Protein AF-A0A9E4WQG3-F1 (afdb_monomer)

Solvent-accessible surface area (backbone atoms only — not comparable to full-atom values): 10384 Å² total; per-residue (Å²): 86,41,36,39,39,38,36,44,31,36,40,29,23,55,53,99,87,54,81,68,50,11,64,70,53,77,74,45,45,27,41,18,86,28,73,44,46,80,76,50,72,42,68,32,49,69,86,41,72,48,24,46,20,23,32,41,36,35,31,34,31,49,46,69,45,60,70,68,26,83,51,89,51,76,48,79,42,62,47,82,74,86,52,79,48,75,51,77,43,79,51,74,49,78,46,67,63,35,23,84,90,54,39,68,65,31,67,31,45,32,66,42,62,73,63,78,57,42,50,33,73,47,66,30,59,43,50,56,61,13,36,38,43,34,41,37,33,28,50,35,52,60,53,71,43,57,37,92,84,44,45,75,72,48,77,48,58,58,88,55,25,22,37,32,31,31,34,34,79,30,85,61,56,51,72,48,64,63,35,41,32,59,80,60,93,64,36,30,33,27,33,40,36,37,27,32,26,34,111

Mean predicted aligned error: 4.16 Å

Radius of gyration: 16.45 Å; Cα contacts (8 Å, |Δi|>4): 606; chains: 1; bounding box: 39×38×41 Å

pLDDT: mean 92.6, std 10.88, range [52.12, 98.88]

Secondary structure (DSSP, 8-state):
-EEEEEEEEEEEE--TTS-------EEEEEETTEEPEEEEEEEEESSSTTS-EEEEEEEEE-HHHHHH-SSS-EEEEESSSPPSEEEEEEEEEEEES--SSS-EEEEEEEEESS-SSEE-SSPEEE-TT-EEEEEEEESSSS-EEEPTTPEEEEEEE-SS-EEEEEEEE-SS-EEE--EEEESS--SSEEEEEEEE---

Structure (mmCIF, N/CA/C/O backbone):
data_AF-A0A9E4WQG3-F1
#
_entry.id   AF-A0A9E4WQG3-F1
#
loop_
_atom_site.group_PDB
_atom_site.id
_atom_site.type_symbol
_atom_site.label_atom_id
_atom_site.label_alt_id
_atom_site.label_comp_id
_atom_site.label_asym_id
_atom_site.label_entity_id
_atom_site.label_seq_id
_atom_site.pdbx_PDB_ins_code
_atom_site.Cartn_x
_atom_site.Cartn_y
_atom_site.Cartn_z
_atom_site.occupancy
_atom_site.B_iso_or_equiv
_atom_site.auth_seq_id
_atom_site.auth_comp_id
_atom_site.auth_asym_id
_atom_site.auth_atom_id
_atom_site.pdbx_PDB_model_num
ATOM 1 N N . ASN A 1 1 ? -11.357 -0.466 18.641 1.00 92.50 1 ASN A N 1
ATOM 2 C CA . ASN A 1 1 ? -11.324 -1.268 17.403 1.00 92.50 1 ASN A CA 1
ATOM 3 C C . ASN A 1 1 ? -10.080 -0.913 16.624 1.00 92.50 1 ASN A C 1
ATOM 5 O O . ASN A 1 1 ? -9.977 0.226 16.183 1.00 92.50 1 ASN A O 1
ATOM 9 N N . ARG A 1 2 ? -9.101 -1.813 16.565 1.00 98.19 2 ARG A N 1
ATOM 10 C CA . ARG A 1 2 ? -7.835 -1.614 15.861 1.00 98.19 2 ARG A CA 1
ATOM 11 C C . ARG A 1 2 ? -7.853 -2.320 14.512 1.00 98.19 2 ARG A C 1
ATOM 13 O O . ARG A 1 2 ? -8.543 -3.318 14.347 1.00 98.19 2 ARG A O 1
ATOM 20 N N . LEU A 1 3 ? -7.044 -1.817 13.591 1.00 98.75 3 LEU A N 1
ATOM 21 C CA . LEU A 1 3 ? -6.705 -2.496 12.347 1.00 98.75 3 LEU A CA 1
ATOM 22 C C . LEU A 1 3 ? -5.187 -2.456 12.192 1.00 98.75 3 LEU A C 1
ATOM 24 O O . LEU A 1 3 ? -4.589 -1.380 12.242 1.00 98.75 3 LEU A O 1
ATOM 28 N N . LEU A 1 4 ? -4.559 -3.613 12.037 1.00 98.75 4 LEU A N 1
ATOM 29 C CA . LEU A 1 4 ? -3.146 -3.706 11.699 1.00 98.75 4 LEU A CA 1
ATOM 30 C C . LEU A 1 4 ? -3.059 -3.737 10.184 1.00 98.75 4 LEU A C 1
ATOM 32 O O . LEU A 1 4 ? -3.633 -4.626 9.571 1.00 98.75 4 LEU A O 1
ATOM 36 N N . VAL A 1 5 ? -2.350 -2.784 9.602 1.00 98.62 5 VAL A N 1
ATOM 37 C CA . VAL A 1 5 ? -2.085 -2.705 8.169 1.00 98.62 5 VAL A CA 1
ATOM 38 C C . VAL A 1 5 ? -0.617 -3.020 7.942 1.00 98.62 5 VAL A C 1
ATOM 40 O O . VAL A 1 5 ? 0.243 -2.550 8.689 1.00 98.62 5 VAL A O 1
ATOM 43 N N . PHE A 1 6 ? -0.339 -3.812 6.918 1.00 98.69 6 PHE A N 1
ATOM 44 C CA . PHE A 1 6 ? 0.994 -4.226 6.516 1.00 98.69 6 PHE A CA 1
ATOM 45 C C . PHE A 1 6 ? 1.134 -4.045 5.011 1.00 98.69 6 PHE A C 1
ATOM 47 O O . PHE A 1 6 ? 0.270 -4.486 4.259 1.00 98.69 6 PHE A O 1
ATOM 54 N N . THR A 1 7 ? 2.211 -3.413 4.571 1.00 98.19 7 THR A N 1
ATOM 55 C CA . THR A 1 7 ? 2.551 -3.317 3.154 1.00 98.19 7 THR A CA 1
ATOM 56 C C . THR A 1 7 ? 3.825 -4.088 2.888 1.00 98.19 7 THR A C 1
ATOM 58 O O . THR A 1 7 ? 4.792 -3.957 3.645 1.00 98.19 7 THR A O 1
ATOM 61 N N . VAL A 1 8 ? 3.836 -4.830 1.791 1.00 97.19 8 VAL A N 1
ATOM 62 C CA . VAL A 1 8 ? 5.011 -5.525 1.276 1.00 97.19 8 VAL A CA 1
ATOM 63 C C . VAL A 1 8 ? 5.313 -5.002 -0.116 1.00 97.19 8 VAL A C 1
ATOM 65 O O . VAL A 1 8 ? 4.414 -4.912 -0.944 1.00 97.19 8 VAL A O 1
ATOM 68 N N . GLY A 1 9 ? 6.563 -4.626 -0.348 1.00 95.19 9 GLY A N 1
ATOM 69 C CA . GLY A 1 9 ? 7.091 -4.262 -1.653 1.00 95.19 9 GLY A CA 1
ATOM 70 C C . GLY A 1 9 ? 8.198 -5.227 -2.047 1.00 95.19 9 GLY A C 1
ATOM 71 O O . GLY A 1 9 ? 8.923 -5.719 -1.181 1.00 95.19 9 GLY A O 1
ATOM 72 N N . MET A 1 10 ? 8.327 -5.499 -3.338 1.00 92.12 10 MET A N 1
ATOM 73 C CA . MET A 1 10 ? 9.401 -6.332 -3.859 1.00 92.12 10 MET A CA 1
ATOM 74 C C . MET A 1 10 ? 9.776 -5.903 -5.274 1.00 92.12 10 MET A C 1
ATOM 76 O O . MET A 1 10 ? 8.899 -5.805 -6.134 1.00 92.12 10 MET A O 1
ATOM 80 N N . GLU A 1 11 ? 11.072 -5.724 -5.516 1.00 89.88 11 GLU A N 1
ATOM 81 C CA . GLU A 1 11 ? 11.634 -5.876 -6.857 1.00 89.88 11 GLU A CA 1
ATOM 82 C C . GLU A 1 11 ? 12.219 -7.284 -6.984 1.00 89.88 11 GLU A C 1
ATOM 84 O O . GLU A 1 11 ? 12.943 -7.770 -6.111 1.00 89.88 11 GLU A O 1
ATOM 89 N N . ASN A 1 12 ? 11.880 -7.951 -8.080 1.00 82.56 12 ASN A N 1
ATOM 90 C CA . ASN A 1 12 ? 12.416 -9.255 -8.436 1.00 82.56 12 ASN A CA 1
ATOM 91 C C . ASN A 1 12 ? 12.870 -9.230 -9.901 1.00 82.56 12 ASN A C 1
ATOM 93 O O . ASN A 1 12 ? 12.207 -8.619 -10.736 1.00 82.56 12 ASN A O 1
ATOM 97 N N . GLY A 1 13 ? 13.952 -9.933 -10.243 1.00 69.06 13 GLY A N 1
ATOM 98 C CA . GLY A 1 13 ? 14.279 -10.235 -11.632 1.00 69.06 13 GLY A CA 1
ATOM 99 C C . GLY A 1 13 ? 15.189 -11.439 -11.861 1.00 69.06 13 GLY A C 1
ATOM 100 O O . GLY A 1 13 ? 15.485 -12.238 -10.973 1.00 69.06 13 GLY A O 1
ATOM 101 N N . MET A 1 14 ? 15.596 -11.598 -13.124 1.00 62.41 14 MET A N 1
ATOM 102 C CA . MET A 1 14 ? 16.364 -12.751 -13.604 1.00 62.41 14 MET A CA 1
ATOM 103 C C . MET A 1 14 ? 17.876 -12.515 -13.579 1.00 62.41 14 MET A C 1
ATOM 105 O O . MET A 1 14 ? 18.349 -11.480 -14.043 1.00 62.41 14 MET A O 1
ATOM 109 N N . GLU A 1 15 ? 18.642 -13.563 -13.262 1.00 52.88 15 GLU A N 1
ATOM 110 C CA . GLU A 1 15 ? 19.978 -13.727 -13.848 1.00 52.88 15 GLU A CA 1
ATOM 111 C C . GLU A 1 15 ? 19.872 -14.195 -15.307 1.00 52.88 15 GLU A C 1
ATOM 113 O O . GLU A 1 15 ? 19.038 -15.035 -15.645 1.00 52.88 15 GLU A O 1
ATOM 118 N N . ALA A 1 16 ? 20.800 -13.754 -16.162 1.00 52.16 16 ALA A N 1
ATOM 119 C CA . ALA A 1 16 ? 20.904 -14.195 -17.559 1.00 52.16 16 ALA A CA 1
ATOM 120 C C . ALA A 1 16 ? 21.123 -15.720 -17.740 1.00 52.16 16 ALA A C 1
ATOM 122 O O . ALA A 1 16 ? 21.017 -16.222 -18.860 1.00 52.16 16 ALA A O 1
ATOM 123 N N . SER A 1 17 ? 21.442 -16.453 -16.665 1.00 52.12 17 SER A N 1
ATOM 124 C CA . SER A 1 17 ? 21.788 -17.884 -16.650 1.00 52.12 17 SER A CA 1
ATOM 125 C C . SER A 1 17 ? 20.816 -18.798 -15.883 1.00 52.12 17 SER A C 1
ATOM 127 O O . SER A 1 17 ? 21.052 -20.004 -15.828 1.00 52.12 17 SER A O 1
ATOM 129 N N . SER A 1 18 ? 19.730 -18.263 -15.320 1.00 52.38 18 SER A N 1
ATOM 130 C CA . SER A 1 18 ? 18.737 -18.988 -14.505 1.00 52.38 18 SER A CA 1
ATOM 131 C C . SER A 1 18 ? 17.387 -19.068 -15.242 1.00 52.38 18 SER A C 1
ATOM 133 O O . SER A 1 18 ? 17.117 -18.187 -16.064 1.00 52.38 18 SER A O 1
ATOM 135 N N . PRO A 1 19 ? 16.521 -20.090 -15.036 1.00 53.00 19 PRO A N 1
ATOM 136 C CA . PRO A 1 19 ? 15.160 -20.029 -15.566 1.00 53.00 19 PRO A CA 1
ATOM 137 C C . PRO A 1 19 ? 14.461 -18.745 -15.088 1.00 53.00 19 PRO A C 1
ATOM 139 O O . PRO A 1 19 ? 14.767 -18.242 -14.006 1.00 53.00 19 PRO A O 1
ATOM 142 N N . PRO A 1 20 ? 13.537 -18.193 -15.889 1.00 54.62 20 PRO A N 1
ATOM 143 C CA . PRO A 1 20 ? 12.928 -16.912 -15.585 1.00 54.62 20 PRO A CA 1
ATOM 144 C C . PRO A 1 20 ? 12.227 -16.915 -14.231 1.00 54.62 20 PRO A C 1
ATOM 146 O O . PRO A 1 20 ? 11.269 -17.661 -14.048 1.00 54.62 20 PRO A O 1
ATOM 149 N N . ALA A 1 21 ? 12.705 -16.081 -13.304 1.00 60.25 21 ALA A N 1
ATOM 150 C CA . ALA A 1 21 ? 12.113 -15.956 -11.975 1.00 60.25 21 ALA A CA 1
ATOM 151 C C . ALA A 1 21 ? 10.869 -15.052 -11.961 1.00 60.25 21 ALA A C 1
ATOM 153 O O . ALA A 1 21 ? 10.026 -15.237 -11.094 1.00 60.25 21 ALA A O 1
ATOM 154 N N . GLY A 1 22 ? 10.727 -14.155 -12.950 1.00 71.88 22 GLY A N 1
ATOM 155 C CA . GLY A 1 22 ? 9.523 -13.350 -13.172 1.00 71.88 22 GLY A CA 1
ATOM 156 C C . GLY A 1 22 ? 8.983 -12.634 -11.936 1.00 71.88 22 GLY A C 1
ATOM 157 O O . GLY A 1 22 ? 9.711 -12.362 -10.988 1.00 71.88 22 GLY A O 1
ATOM 158 N N . ASP A 1 23 ? 7.693 -12.319 -11.955 1.00 81.88 23 ASP A N 1
ATOM 159 C CA . ASP A 1 23 ? 6.977 -11.911 -10.746 1.00 81.88 23 ASP A CA 1
ATOM 160 C C . ASP A 1 23 ? 6.952 -13.053 -9.713 1.00 81.88 23 ASP A C 1
ATOM 162 O O . ASP A 1 23 ? 6.740 -14.219 -10.058 1.00 81.88 23 ASP A O 1
ATOM 166 N N . ARG A 1 24 ? 7.133 -12.702 -8.436 1.00 84.38 24 ARG A N 1
ATOM 167 C CA . ARG A 1 24 ? 7.029 -13.623 -7.301 1.00 84.38 24 ARG A CA 1
ATOM 168 C C . ARG A 1 24 ? 5.922 -13.149 -6.375 1.00 84.38 24 ARG A C 1
ATOM 170 O O . ARG A 1 24 ? 6.070 -12.193 -5.623 1.00 84.38 24 ARG A O 1
ATOM 177 N N . ASP A 1 25 ? 4.819 -13.873 -6.438 1.00 87.88 25 ASP A N 1
ATOM 178 C CA . ASP A 1 25 ? 3.605 -13.578 -5.691 1.00 87.88 25 ASP A CA 1
ATOM 179 C C . ASP A 1 25 ? 3.771 -13.805 -4.180 1.00 87.88 25 ASP A C 1
ATOM 181 O O . ASP A 1 25 ? 4.447 -14.763 -3.771 1.00 87.88 25 ASP A O 1
ATOM 185 N N . VAL A 1 26 ? 3.131 -12.975 -3.354 1.00 92.75 26 VAL A N 1
ATOM 186 C CA . VAL A 1 26 ? 3.009 -13.199 -1.907 1.00 92.75 26 VAL A CA 1
ATOM 187 C C . VAL A 1 26 ? 1.810 -14.108 -1.658 1.00 92.75 26 VAL A C 1
ATOM 189 O O . VAL A 1 26 ? 0.659 -13.746 -1.864 1.00 92.75 26 VAL A O 1
ATOM 192 N N . ILE A 1 27 ? 2.063 -15.308 -1.143 1.00 94.94 27 ILE A N 1
ATOM 193 C CA . ILE A 1 27 ? 1.014 -16.308 -0.914 1.00 94.94 27 ILE A CA 1
ATOM 194 C C . ILE A 1 27 ? 0.252 -16.037 0.382 1.00 94.94 27 ILE A C 1
ATOM 196 O O . ILE A 1 27 ? -0.969 -16.170 0.436 1.00 94.94 27 ILE A O 1
ATOM 200 N N . THR A 1 28 ? 0.968 -15.689 1.453 1.00 96.62 28 THR A N 1
ATOM 201 C CA . THR A 1 28 ? 0.346 -15.356 2.740 1.00 96.62 28 THR A CA 1
ATOM 202 C C . THR A 1 28 ? 1.197 -14.381 3.527 1.00 96.62 28 THR A C 1
ATOM 204 O O . THR A 1 28 ? 2.416 -14.552 3.613 1.00 96.62 28 THR A O 1
ATOM 207 N N . VAL A 1 29 ? 0.531 -13.481 4.243 1.00 98.50 29 VAL A N 1
ATOM 208 C CA . VAL A 1 29 ? 1.122 -12.711 5.338 1.00 98.50 29 VAL A CA 1
ATOM 209 C C . VAL A 1 29 ? 0.455 -13.126 6.646 1.00 98.50 29 VAL A C 1
ATOM 211 O O . VAL A 1 29 ? -0.760 -13.300 6.709 1.00 98.50 29 VAL A O 1
ATOM 214 N N . SER A 1 30 ? 1.238 -13.281 7.710 1.00 98.56 30 SER A N 1
ATOM 215 C CA . SER A 1 30 ? 0.719 -13.519 9.059 1.00 98.56 30 SER A CA 1
ATOM 216 C C . SER A 1 30 ? 1.393 -12.627 10.095 1.00 98.56 30 SER A C 1
ATOM 218 O O . SER A 1 30 ? 2.530 -12.205 9.903 1.00 98.56 30 SER A O 1
ATOM 220 N N . TYR A 1 31 ? 0.695 -12.352 11.196 1.00 98.69 31 TYR A N 1
ATOM 221 C CA . TYR A 1 31 ? 1.190 -11.609 12.352 1.00 98.69 31 TYR A CA 1
ATOM 222 C C . TYR A 1 31 ? 0.902 -12.394 13.631 1.00 98.69 31 TYR A C 1
ATOM 224 O O . TYR A 1 31 ? -0.250 -12.698 13.943 1.00 98.69 31 TYR A O 1
ATOM 232 N N . GLY A 1 32 ? 1.954 -12.774 14.360 1.00 98.25 32 GLY A N 1
ATOM 233 C CA . GLY A 1 32 ? 1.822 -13.535 15.606 1.00 98.25 32 GLY A CA 1
ATOM 234 C C . GLY A 1 32 ? 1.026 -14.839 15.455 1.00 98.25 32 GLY A C 1
ATOM 235 O O . GLY A 1 32 ? 0.315 -15.226 16.379 1.00 98.25 32 GLY A O 1
ATOM 236 N N . GLY A 1 33 ? 1.119 -15.480 14.283 1.00 98.06 33 GLY A N 1
ATOM 237 C CA . GLY A 1 33 ? 0.398 -16.710 13.936 1.00 98.06 33 GLY A CA 1
ATOM 238 C C . GLY A 1 33 ? -0.995 -16.510 13.325 1.00 98.06 33 GLY A C 1
ATOM 239 O O . GLY A 1 33 ? -1.615 -17.492 12.930 1.00 98.06 33 GLY A O 1
ATOM 240 N N . GLN A 1 34 ? -1.486 -15.273 13.214 1.00 98.75 34 GLN A N 1
ATOM 241 C CA . GLN A 1 34 ? -2.790 -14.965 12.617 1.00 98.75 34 GLN A CA 1
ATOM 242 C C . GLN A 1 34 ? -2.619 -14.521 11.170 1.00 98.75 34 GLN A C 1
ATOM 244 O O . GLN A 1 34 ? -1.779 -13.672 10.885 1.00 98.75 34 GLN A O 1
ATOM 249 N N . SER A 1 35 ? -3.393 -15.102 10.255 1.00 98.50 35 SER A N 1
ATOM 250 C CA . SER A 1 35 ? -3.320 -14.758 8.830 1.00 98.50 35 SER A CA 1
ATOM 251 C C . SER A 1 35 ? -3.952 -13.394 8.572 1.00 98.50 35 SER A C 1
ATOM 253 O O . SER A 1 35 ? -5.043 -13.116 9.065 1.00 98.50 35 SER A O 1
ATOM 255 N N . LEU A 1 36 ? -3.269 -12.559 7.794 1.00 98.81 36 LEU A N 1
ATOM 256 C CA . LEU A 1 36 ? -3.807 -11.300 7.300 1.00 98.81 36 LEU A CA 1
ATOM 257 C C . LEU A 1 36 ? -4.688 -11.545 6.069 1.00 98.81 36 LEU A C 1
ATOM 259 O O . LEU A 1 36 ? -4.576 -12.563 5.388 1.00 98.81 36 LEU A O 1
ATOM 263 N N . THR A 1 37 ? -5.540 -10.570 5.771 1.00 98.69 37 THR A N 1
ATOM 264 C CA . THR A 1 37 ? -6.354 -10.502 4.554 1.00 98.69 37 THR A CA 1
ATOM 265 C C . THR A 1 37 ? -5.748 -9.490 3.586 1.00 98.69 37 THR A C 1
ATOM 267 O O . THR A 1 37 ? -5.390 -8.391 4.005 1.00 98.69 37 THR A O 1
ATOM 270 N N . MET A 1 38 ? -5.627 -9.834 2.303 1.00 98.50 38 MET A N 1
ATOM 271 C CA . MET A 1 38 ? -5.152 -8.905 1.274 1.00 98.50 38 MET A CA 1
ATOM 272 C C . MET A 1 38 ? -6.237 -7.871 0.948 1.00 98.50 38 MET A C 1
ATOM 274 O O . MET A 1 38 ? -7.391 -8.232 0.723 1.00 98.50 38 MET A O 1
ATOM 278 N N . ALA A 1 39 ? -5.868 -6.592 0.917 1.00 98.44 39 ALA A N 1
ATOM 279 C CA . ALA A 1 39 ? -6.741 -5.493 0.510 1.00 98.44 39 ALA A CA 1
ATOM 280 C C . ALA A 1 39 ? -6.528 -5.098 -0.955 1.00 98.44 39 ALA A C 1
ATOM 282 O O . ALA A 1 39 ? -7.498 -4.845 -1.663 1.00 98.44 39 ALA A O 1
ATOM 283 N N . ALA A 1 40 ? -5.272 -5.019 -1.399 1.00 98.38 40 ALA A N 1
ATOM 284 C CA . ALA A 1 40 ? -4.920 -4.635 -2.760 1.00 98.38 40 ALA A CA 1
ATOM 285 C C . ALA A 1 40 ? -3.520 -5.134 -3.126 1.00 98.38 40 ALA A C 1
ATOM 287 O O . ALA A 1 40 ? -2.645 -5.214 -2.264 1.00 98.38 40 ALA A O 1
ATOM 288 N N . GLU A 1 41 ? -3.310 -5.382 -4.414 1.00 97.81 41 GLU A N 1
ATOM 289 C CA . GLU A 1 41 ? -2.017 -5.717 -5.005 1.00 97.81 41 GLU A CA 1
ATOM 290 C C . GLU A 1 41 ? -1.850 -5.019 -6.356 1.00 97.81 41 GLU A C 1
ATOM 292 O O . GLU A 1 41 ? -2.827 -4.694 -7.041 1.00 97.81 41 GLU A O 1
ATOM 297 N N . VAL A 1 42 ? -0.602 -4.785 -6.748 1.00 97.62 42 VAL A N 1
ATOM 298 C CA . VAL A 1 42 ? -0.255 -4.317 -8.088 1.00 97.62 42 VAL A CA 1
ATOM 299 C C . VAL A 1 42 ? 1.171 -4.725 -8.436 1.00 97.62 42 VAL A C 1
ATOM 301 O O . VAL A 1 42 ? 2.066 -4.681 -7.593 1.00 97.62 42 VAL A O 1
ATOM 304 N N . VAL A 1 43 ? 1.379 -5.089 -9.700 1.00 95.06 43 VAL A N 1
ATOM 305 C CA . VAL A 1 43 ? 2.677 -5.489 -10.245 1.00 95.06 43 VAL A CA 1
ATOM 306 C C . VAL A 1 43 ? 2.894 -4.881 -11.629 1.00 95.06 43 VAL A C 1
ATOM 308 O O . VAL A 1 43 ? 1.953 -4.729 -12.413 1.00 95.06 43 VAL A O 1
ATOM 311 N N . VAL A 1 44 ? 4.141 -4.543 -11.952 1.00 94.31 44 VAL A N 1
ATOM 312 C CA . VAL A 1 44 ? 4.555 -4.153 -13.303 1.00 94.31 44 VAL A CA 1
ATOM 313 C C . VAL A 1 44 ? 5.873 -4.811 -13.665 1.00 94.31 44 VAL A C 1
ATOM 315 O O . VAL A 1 44 ? 6.805 -4.805 -12.874 1.00 94.31 44 VAL A O 1
ATOM 318 N N . CYS A 1 45 ? 5.976 -5.332 -14.886 1.00 90.44 45 CYS A N 1
ATOM 319 C CA . CYS A 1 45 ? 7.184 -5.990 -15.375 1.00 90.44 45 CYS A CA 1
ATOM 320 C C . CYS A 1 45 ? 7.767 -5.273 -16.601 1.00 90.44 45 CYS A C 1
ATOM 322 O O . CYS A 1 45 ? 7.043 -4.650 -17.384 1.00 90.44 45 CYS A O 1
ATOM 324 N N . SER A 1 46 ? 9.078 -5.401 -16.819 1.00 83.62 46 SER A N 1
ATOM 325 C CA . SER A 1 46 ? 9.789 -4.918 -18.016 1.00 83.62 46 SER A CA 1
ATOM 326 C C . SER A 1 46 ? 9.485 -5.765 -19.267 1.00 83.62 46 SER A C 1
ATOM 328 O O . SER A 1 46 ? 10.315 -6.483 -19.820 1.00 83.62 46 SER A O 1
ATOM 330 N N . GLY A 1 47 ? 8.247 -5.664 -19.751 1.00 77.69 47 GLY A N 1
ATOM 331 C CA . GLY A 1 47 ? 7.793 -6.215 -21.030 1.00 77.69 47 GLY A CA 1
ATOM 332 C C . GLY A 1 47 ? 7.222 -7.634 -20.965 1.00 77.69 47 GLY A C 1
ATOM 333 O O . GLY A 1 47 ? 6.164 -7.868 -21.540 1.00 77.69 47 GLY A O 1
ATOM 334 N N . SER A 1 48 ? 7.875 -8.573 -20.270 1.00 73.12 48 SER A N 1
ATOM 335 C CA . SER A 1 48 ? 7.386 -9.956 -20.088 1.00 73.12 48 SER A CA 1
ATOM 336 C C . SER A 1 48 ? 7.178 -10.278 -18.602 1.00 73.12 48 SER A C 1
ATOM 338 O O . SER A 1 48 ? 7.971 -9.798 -17.794 1.00 73.12 48 SER A O 1
ATOM 340 N N . PRO A 1 49 ? 6.206 -11.127 -18.210 1.00 69.81 49 PRO A N 1
ATOM 341 C CA . PRO A 1 49 ? 6.037 -11.589 -16.820 1.00 69.81 49 PRO A CA 1
ATOM 342 C C . PRO A 1 49 ? 7.275 -12.263 -16.220 1.00 69.81 49 PRO A C 1
ATOM 344 O O . PRO A 1 49 ? 7.383 -12.418 -15.016 1.00 69.81 49 PRO A O 1
ATOM 347 N N . ASN A 1 50 ? 8.206 -12.657 -17.085 1.00 72.94 50 ASN A N 1
ATOM 348 C CA . ASN A 1 50 ? 9.466 -13.300 -16.753 1.00 72.94 50 ASN A CA 1
ATOM 349 C C . ASN A 1 50 ? 10.629 -12.307 -16.568 1.00 72.94 50 ASN A C 1
ATOM 351 O O . ASN A 1 50 ? 11.763 -12.739 -16.441 1.00 72.94 50 ASN A O 1
ATOM 355 N N . SER A 1 51 ? 10.391 -10.998 -16.656 1.00 80.75 51 SER A N 1
ATOM 356 C CA . SER A 1 51 ? 11.426 -9.954 -16.577 1.00 80.75 51 SER A CA 1
ATOM 357 C C . SER A 1 51 ? 11.536 -9.361 -15.167 1.00 80.75 51 SER A C 1
ATOM 359 O O . SER A 1 51 ? 10.911 -9.883 -14.250 1.00 80.75 51 SER A O 1
ATOM 361 N N . PHE A 1 52 ? 12.315 -8.284 -14.989 1.00 85.81 52 PHE A N 1
ATOM 362 C CA . PHE A 1 52 ? 12.265 -7.513 -13.744 1.00 85.81 52 PHE A CA 1
ATOM 363 C C . PHE A 1 52 ? 10.844 -7.014 -13.503 1.00 85.81 52 PHE A C 1
ATOM 365 O O . PHE A 1 52 ? 10.271 -6.392 -14.411 1.00 85.81 52 PHE A O 1
ATOM 372 N N . CYS A 1 53 ? 10.312 -7.291 -12.318 1.00 89.44 53 CYS A N 1
ATOM 373 C CA . CYS A 1 53 ? 8.980 -6.923 -11.881 1.00 89.44 53 CYS A CA 1
ATOM 374 C C . CYS A 1 53 ? 9.038 -6.202 -10.535 1.00 89.44 53 CYS A C 1
ATOM 376 O O . CYS A 1 53 ? 9.717 -6.648 -9.613 1.00 89.44 53 CYS A O 1
ATOM 378 N N . ASP A 1 54 ? 8.268 -5.126 -10.434 1.00 93.31 54 ASP A N 1
ATOM 379 C CA . ASP A 1 54 ? 8.062 -4.354 -9.217 1.00 93.31 54 ASP A CA 1
ATOM 380 C C . ASP A 1 54 ? 6.635 -4.576 -8.735 1.00 93.31 54 ASP A C 1
ATOM 382 O O . ASP A 1 54 ? 5.677 -4.394 -9.496 1.00 93.31 54 ASP A O 1
ATOM 386 N N . ARG A 1 55 ? 6.501 -4.981 -7.475 1.00 94.25 55 ARG A N 1
ATOM 387 C CA . ARG A 1 55 ? 5.241 -5.352 -6.833 1.00 94.25 55 ARG A CA 1
ATOM 388 C C . ARG A 1 55 ? 5.087 -4.611 -5.519 1.00 94.25 55 ARG A C 1
ATOM 390 O O . ARG A 1 55 ? 6.040 -4.475 -4.755 1.00 94.25 55 ARG A O 1
ATOM 397 N N . THR A 1 56 ? 3.866 -4.191 -5.224 1.00 97.31 56 THR A N 1
ATOM 398 C CA . THR A 1 56 ? 3.484 -3.823 -3.862 1.00 97.31 56 THR A CA 1
ATOM 399 C C . THR A 1 56 ? 2.093 -4.343 -3.540 1.00 97.31 56 THR A C 1
ATOM 401 O O . THR A 1 56 ? 1.220 -4.412 -4.408 1.00 97.31 56 THR A O 1
ATOM 404 N N . GLU A 1 57 ? 1.893 -4.711 -2.282 1.00 98.12 57 GLU A N 1
ATOM 405 C CA . GLU A 1 57 ? 0.637 -5.221 -1.757 1.00 98.12 57 GLU A CA 1
ATOM 406 C C . GLU A 1 57 ? 0.344 -4.631 -0.382 1.00 98.12 57 GLU A C 1
ATOM 408 O O . GLU A 1 57 ? 1.252 -4.295 0.385 1.00 98.12 57 GLU A O 1
ATOM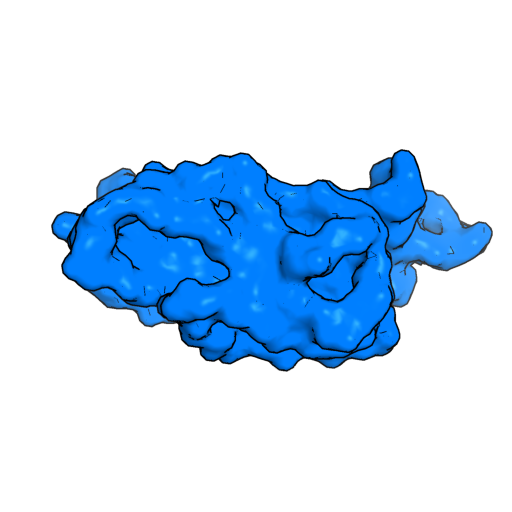 413 N N . LEU A 1 58 ? -0.941 -4.553 -0.047 1.00 98.56 58 LEU A N 1
ATOM 414 C CA . LEU A 1 58 ? -1.425 -4.141 1.262 1.00 98.56 58 LEU A CA 1
ATOM 415 C C . LEU A 1 58 ? -2.306 -5.234 1.855 1.00 98.56 58 LEU A C 1
ATOM 417 O O . LEU A 1 58 ? -3.248 -5.714 1.229 1.00 98.56 58 LEU A O 1
ATOM 421 N N . TRP A 1 59 ? -2.012 -5.573 3.101 1.00 98.81 59 TRP A N 1
ATOM 422 C CA . TRP A 1 59 ? -2.656 -6.606 3.894 1.00 98.81 59 TRP A CA 1
ATOM 423 C C . TRP A 1 59 ? -3.157 -6.016 5.211 1.00 98.81 59 TRP A C 1
ATOM 425 O O . TRP A 1 59 ? -2.596 -5.039 5.714 1.00 98.81 59 TRP A O 1
ATOM 435 N N . TYR A 1 60 ? -4.184 -6.618 5.807 1.00 98.88 60 TYR A N 1
ATOM 436 C CA . TYR A 1 60 ? -4.706 -6.185 7.098 1.00 98.88 60 TYR A CA 1
ATOM 437 C C . TYR A 1 60 ? -5.101 -7.333 8.032 1.00 98.88 60 TYR A C 1
ATOM 439 O O . TYR A 1 60 ? -5.443 -8.431 7.596 1.00 98.88 60 TYR A O 1
ATOM 447 N N . LEU A 1 61 ? -5.072 -7.060 9.337 1.00 98.81 61 LEU A N 1
ATOM 448 C CA . LEU A 1 61 ? -5.602 -7.917 10.397 1.00 98.81 61 LEU A CA 1
ATOM 449 C C . LEU A 1 61 ? -6.586 -7.113 11.247 1.00 98.81 61 LEU A C 1
ATOM 451 O O . LEU A 1 61 ? -6.251 -6.023 11.722 1.00 98.81 61 LEU A O 1
ATOM 455 N N . ASP A 1 62 ? -7.787 -7.652 11.431 1.00 98.69 62 ASP A N 1
ATOM 456 C CA . ASP A 1 62 ? -8.828 -7.048 12.260 1.00 98.69 62 ASP A CA 1
ATOM 457 C C . ASP A 1 62 ? -8.526 -7.162 13.769 1.00 98.69 62 ASP A C 1
ATOM 459 O O . ASP A 1 62 ? -7.566 -7.802 14.206 1.00 98.69 62 ASP A O 1
ATOM 463 N N . GLU A 1 63 ? -9.352 -6.524 14.596 1.00 98.38 63 GLU A N 1
ATOM 464 C CA . GLU A 1 63 ? -9.217 -6.520 16.054 1.00 98.38 63 GLU A CA 1
ATOM 465 C C . GLU A 1 63 ? -9.234 -7.938 16.644 1.00 98.38 63 GLU A C 1
ATOM 467 O O . GLU A 1 63 ? -8.484 -8.212 17.583 1.00 98.38 63 GLU A O 1
ATOM 472 N N . THR A 1 64 ? -10.052 -8.841 16.093 1.00 98.50 64 THR A N 1
ATOM 473 C CA . THR A 1 64 ? -10.152 -10.231 16.565 1.00 98.50 64 THR A CA 1
ATOM 474 C C . THR A 1 64 ? -8.836 -10.967 16.332 1.00 98.50 64 THR A C 1
ATOM 476 O O . THR A 1 64 ? -8.304 -11.595 17.250 1.00 98.50 64 THR A O 1
ATOM 479 N N . GLY A 1 65 ? -8.271 -10.837 15.133 1.00 98.62 65 GLY A N 1
ATOM 480 C CA . GLY A 1 65 ? -6.972 -11.386 14.777 1.00 98.62 65 GLY A CA 1
ATOM 481 C C . GLY A 1 65 ? -5.848 -10.780 15.614 1.00 98.62 65 GLY A C 1
ATOM 482 O O . GLY A 1 65 ? -5.029 -11.511 16.163 1.00 98.62 65 GLY A O 1
ATOM 483 N N . ILE A 1 66 ? -5.827 -9.460 15.814 1.00 98.56 66 ILE A N 1
ATOM 484 C CA . ILE A 1 66 ? -4.804 -8.813 16.653 1.00 98.56 66 ILE A CA 1
ATOM 485 C C . ILE A 1 66 ? -4.851 -9.344 18.094 1.00 98.56 66 ILE A C 1
ATOM 487 O O . ILE A 1 66 ? -3.801 -9.553 18.698 1.00 98.56 66 ILE A O 1
ATOM 491 N N . GLN A 1 67 ? -6.040 -9.572 18.663 1.00 98.44 67 GLN A N 1
ATOM 492 C CA . GLN A 1 67 ? -6.178 -10.144 20.010 1.00 98.44 67 GLN A CA 1
ATOM 493 C C . GLN A 1 67 ? -5.761 -11.619 20.082 1.00 98.44 67 GLN A C 1
ATOM 495 O O . GLN A 1 67 ? -5.251 -12.055 21.113 1.00 98.44 67 GLN A O 1
ATOM 500 N N . ALA A 1 68 ? -5.973 -12.380 19.007 1.00 98.56 68 ALA A N 1
ATOM 501 C CA . ALA A 1 68 ? -5.612 -13.793 18.923 1.00 98.56 68 ALA A CA 1
ATOM 502 C C . ALA A 1 68 ? -4.120 -14.034 18.616 1.00 98.56 68 ALA A C 1
ATOM 504 O O . ALA A 1 68 ? -3.646 -15.170 18.710 1.00 98.56 68 ALA A O 1
ATOM 505 N N . ALA A 1 69 ? -3.371 -12.996 18.237 1.00 98.50 69 ALA A N 1
ATOM 506 C CA . ALA A 1 69 ? -1.943 -13.089 17.961 1.00 98.50 69 ALA A CA 1
ATOM 507 C C . ALA A 1 69 ? -1.147 -13.403 19.239 1.00 98.50 69 ALA A C 1
ATOM 509 O O . ALA A 1 69 ? -1.241 -12.706 20.249 1.00 98.50 69 ALA A O 1
ATOM 510 N N . THR A 1 70 ? -0.308 -14.440 19.194 1.00 97.88 70 THR A N 1
ATOM 511 C CA . THR A 1 70 ? 0.513 -14.869 20.344 1.00 97.88 70 THR A CA 1
ATOM 512 C C . THR A 1 70 ? 1.913 -14.252 20.344 1.00 97.88 70 THR A C 1
ATOM 514 O O . THR A 1 70 ? 2.762 -14.624 21.151 1.00 97.88 70 THR A O 1
ATOM 517 N N . GLY A 1 71 ? 2.179 -13.329 19.421 1.00 96.00 71 GLY A N 1
ATOM 518 C CA . GLY A 1 71 ? 3.460 -12.655 19.253 1.00 96.00 71 GLY A CA 1
ATOM 519 C C . GLY A 1 71 ? 3.336 -11.445 18.332 1.00 96.00 71 GLY A C 1
ATOM 520 O O . GLY A 1 71 ? 2.245 -11.112 17.879 1.00 96.00 71 GLY A O 1
ATOM 521 N N . SER A 1 72 ? 4.465 -10.798 18.054 1.00 96.19 72 SER A N 1
ATOM 522 C CA . SER A 1 72 ? 4.527 -9.565 17.257 1.00 96.19 72 SER A CA 1
ATOM 523 C C . SER A 1 72 ? 5.349 -9.705 15.975 1.00 96.19 72 SER A C 1
ATOM 525 O O . SER A 1 72 ? 5.837 -8.716 15.434 1.00 96.19 72 SER A O 1
ATOM 527 N N . THR A 1 73 ? 5.563 -10.937 15.521 1.00 97.69 73 THR A N 1
ATOM 528 C CA . THR A 1 73 ? 6.373 -11.233 14.338 1.00 97.69 73 THR A CA 1
ATOM 529 C C . THR A 1 73 ? 5.483 -11.311 13.110 1.00 97.69 73 THR A C 1
ATOM 531 O O . THR A 1 73 ? 4.495 -12.048 13.123 1.00 97.69 73 THR A O 1
ATOM 534 N N . PHE A 1 74 ? 5.864 -10.593 12.055 1.00 98.31 74 PHE A N 1
ATOM 535 C CA . PHE A 1 74 ? 5.324 -10.814 10.721 1.00 98.31 74 PHE A CA 1
ATOM 536 C C . PHE A 1 74 ? 6.025 -11.995 10.049 1.00 98.31 74 PHE A C 1
ATOM 538 O O . PHE A 1 74 ? 7.231 -12.189 10.203 1.00 98.31 74 PHE A O 1
ATOM 545 N N . SER A 1 75 ? 5.279 -12.794 9.300 1.00 97.56 75 SER A N 1
ATOM 546 C CA . SER A 1 75 ? 5.835 -13.841 8.444 1.00 97.56 75 SER A CA 1
ATOM 547 C C . SER A 1 75 ? 5.177 -13.772 7.077 1.00 97.56 75 SER A C 1
ATOM 549 O O . SER A 1 75 ? 3.952 -13.854 6.980 1.00 97.56 75 SER A O 1
ATOM 551 N N . VAL A 1 76 ? 6.005 -13.610 6.048 1.00 96.25 76 VAL A N 1
ATOM 552 C CA . VAL A 1 76 ? 5.602 -13.524 4.643 1.00 96.25 76 VAL A CA 1
ATOM 553 C C . VAL A 1 76 ? 6.026 -14.816 3.960 1.00 96.25 76 VAL A C 1
ATOM 555 O O . VAL A 1 76 ? 7.179 -15.234 4.070 1.00 96.25 76 VAL A O 1
ATOM 558 N N . THR A 1 77 ? 5.081 -15.478 3.302 1.00 93.81 77 THR A N 1
ATOM 559 C CA . THR A 1 77 ? 5.354 -16.644 2.461 1.00 93.81 77 THR A CA 1
ATOM 560 C C . THR A 1 77 ? 5.172 -16.234 1.021 1.00 93.81 77 THR A C 1
ATOM 562 O O . THR A 1 77 ? 4.140 -15.675 0.661 1.00 93.81 77 THR A O 1
ATOM 565 N N . TRP A 1 78 ? 6.158 -16.560 0.206 1.00 89.88 78 TRP A N 1
ATOM 566 C CA . TRP A 1 78 ? 6.199 -16.211 -1.199 1.00 89.88 78 TRP A CA 1
ATOM 567 C C . TRP A 1 78 ? 6.060 -17.461 -2.061 1.00 89.88 78 TRP A C 1
ATOM 569 O O . TRP A 1 78 ? 6.399 -18.568 -1.633 1.00 89.88 78 TRP A O 1
ATOM 579 N N . SER A 1 79 ? 5.593 -17.275 -3.287 1.00 86.88 79 SER A N 1
ATOM 580 C CA . SER A 1 79 ? 5.624 -18.303 -4.320 1.00 86.88 79 SER A CA 1
ATOM 581 C C . SER A 1 79 ? 7.053 -18.530 -4.833 1.00 86.88 79 SER A C 1
ATOM 583 O O . SER A 1 79 ? 7.969 -17.759 -4.536 1.00 86.88 79 SER A O 1
ATOM 585 N N . GLY A 1 80 ? 7.241 -19.604 -5.606 1.00 75.25 80 GLY A N 1
ATOM 586 C CA . GLY A 1 80 ? 8.467 -19.849 -6.369 1.00 75.25 80 GLY A CA 1
ATOM 587 C C . GLY A 1 80 ? 9.746 -20.067 -5.551 1.00 75.25 80 GLY A C 1
ATOM 588 O O . GLY A 1 80 ? 9.751 -20.085 -4.318 1.00 75.25 80 GLY A O 1
ATOM 589 N N . ASP A 1 81 ? 10.844 -20.260 -6.279 1.00 68.25 81 ASP A N 1
ATOM 590 C CA . ASP A 1 81 ? 12.188 -20.304 -5.705 1.00 68.25 81 ASP A CA 1
ATOM 591 C C . ASP A 1 81 ? 12.680 -18.880 -5.369 1.00 68.25 81 ASP A C 1
ATOM 593 O O . ASP A 1 81 ? 12.202 -17.909 -5.965 1.00 68.25 81 ASP A O 1
ATOM 597 N N . PRO A 1 82 ? 13.621 -18.716 -4.416 1.00 64.56 82 PRO A N 1
ATOM 598 C CA . PRO A 1 82 ? 14.176 -17.407 -4.085 1.00 64.56 82 PRO A CA 1
ATOM 599 C C . PRO A 1 82 ? 14.834 -16.771 -5.318 1.00 64.56 82 PRO A C 1
ATOM 601 O O . PRO A 1 82 ? 15.642 -17.439 -5.974 1.00 64.56 82 PRO A O 1
ATOM 604 N N . PRO A 1 83 ? 14.521 -15.506 -5.641 1.00 63.16 83 PRO A N 1
ATOM 605 C CA . PRO A 1 83 ? 15.136 -14.841 -6.774 1.00 63.16 83 PRO A CA 1
ATOM 606 C C . PRO A 1 83 ? 16.595 -14.470 -6.521 1.00 63.16 83 PRO A C 1
ATOM 608 O O . PRO A 1 83 ? 17.116 -14.572 -5.409 1.00 63.16 83 PRO A O 1
ATOM 611 N N . PHE A 1 84 ? 17.257 -14.052 -7.597 1.00 63.53 84 PHE A N 1
ATOM 612 C CA . PHE A 1 84 ? 18.646 -13.612 -7.557 1.00 63.53 84 PHE A CA 1
ATOM 613 C C . PHE A 1 84 ? 18.788 -12.210 -6.951 1.00 63.53 84 PHE A C 1
ATOM 615 O O . PHE A 1 84 ? 19.602 -12.007 -6.051 1.00 63.53 84 PHE A O 1
ATOM 622 N N . GLU A 1 85 ? 17.970 -11.268 -7.421 1.00 67.12 85 GLU A N 1
ATOM 623 C CA . GLU A 1 85 ? 17.786 -9.960 -6.794 1.00 67.12 85 GLU A CA 1
ATOM 6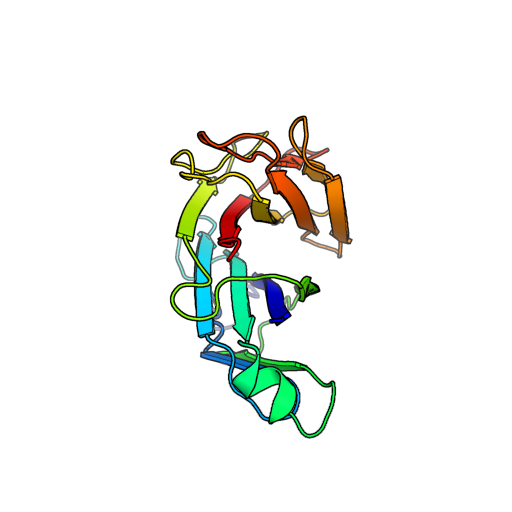24 C C . GLU A 1 85 ? 16.525 -10.033 -5.939 1.00 67.12 85 GLU A C 1
ATOM 626 O O . GLU A 1 85 ? 15.453 -10.413 -6.410 1.00 67.12 85 GLU A O 1
ATOM 631 N N . LEU A 1 86 ? 16.708 -9.784 -4.646 1.00 74.44 86 LEU A N 1
ATOM 632 C CA . LEU A 1 86 ? 15.716 -10.036 -3.613 1.00 74.44 86 LEU A CA 1
ATOM 633 C C . LEU A 1 86 ? 15.669 -8.796 -2.724 1.00 74.44 86 LEU A C 1
ATOM 635 O O . LEU A 1 86 ? 16.238 -8.758 -1.631 1.00 74.44 86 LEU A O 1
ATOM 639 N N . GLU A 1 87 ? 15.057 -7.747 -3.267 1.00 89.31 87 GLU A N 1
ATOM 640 C CA . GLU A 1 87 ? 14.855 -6.479 -2.577 1.00 89.31 87 GLU A CA 1
ATOM 641 C C . GLU A 1 87 ? 13.433 -6.455 -2.020 1.00 89.31 87 GLU A C 1
ATOM 643 O O . GLU A 1 87 ? 12.478 -6.095 -2.702 1.00 89.31 87 GLU A O 1
ATOM 648 N N . GLU A 1 88 ? 13.296 -6.924 -0.779 1.00 92.44 88 GLU A N 1
ATOM 649 C CA . GLU A 1 88 ? 12.028 -6.981 -0.053 1.00 92.44 88 GLU A CA 1
ATOM 650 C C . GLU A 1 88 ? 11.911 -5.797 0.915 1.00 92.44 88 GLU A C 1
ATOM 652 O O . GLU A 1 88 ? 12.824 -5.505 1.695 1.00 92.44 88 GLU A O 1
ATOM 657 N N . TYR A 1 89 ? 10.750 -5.150 0.910 1.00 96.19 89 TYR A N 1
ATOM 658 C CA . TYR A 1 89 ? 10.454 -3.974 1.716 1.00 96.19 89 TYR A CA 1
ATOM 659 C C . TYR A 1 89 ? 9.182 -4.183 2.515 1.00 96.19 89 TYR A C 1
ATOM 661 O O . TYR A 1 89 ? 8.190 -4.708 2.008 1.00 96.19 89 TYR A O 1
ATOM 669 N N . PHE A 1 90 ? 9.184 -3.722 3.763 1.00 97.44 90 PHE A N 1
ATOM 670 C CA . PHE A 1 90 ? 8.046 -3.901 4.655 1.00 97.44 90 PHE A CA 1
ATOM 671 C C . PHE A 1 90 ? 7.739 -2.617 5.412 1.00 97.44 90 PHE A C 1
ATOM 673 O O . PHE A 1 90 ? 8.642 -1.937 5.898 1.00 97.44 90 PHE A O 1
ATOM 680 N N . ALA A 1 91 ? 6.458 -2.309 5.574 1.00 98.00 91 ALA A N 1
ATOM 681 C CA . ALA A 1 91 ? 5.997 -1.291 6.508 1.00 98.00 91 ALA A CA 1
ATOM 682 C C . ALA A 1 91 ? 4.713 -1.766 7.187 1.00 98.00 91 ALA A C 1
ATOM 684 O O . ALA A 1 91 ? 3.947 -2.547 6.626 1.00 98.00 91 ALA A O 1
ATOM 685 N N . ALA A 1 92 ? 4.479 -1.313 8.415 1.00 98.12 92 ALA A N 1
ATOM 686 C CA . ALA A 1 92 ? 3.276 -1.659 9.153 1.00 98.12 92 ALA A CA 1
ATOM 687 C C . ALA A 1 92 ? 2.800 -0.489 10.006 1.00 98.12 92 ALA A C 1
ATOM 689 O O . ALA A 1 92 ? 3.603 0.269 10.551 1.00 98.12 92 ALA A O 1
ATOM 690 N N . VAL A 1 93 ? 1.486 -0.383 10.177 1.00 97.56 93 VAL A N 1
ATOM 691 C CA . VAL A 1 93 ? 0.857 0.584 11.077 1.00 97.56 93 VAL A CA 1
ATOM 692 C C . VAL A 1 93 ? -0.331 -0.059 11.777 1.00 97.56 93 VAL A C 1
ATOM 694 O O . VAL A 1 93 ? -1.084 -0.822 11.182 1.00 97.56 93 VAL A O 1
ATOM 697 N N . THR A 1 94 ? -0.512 0.236 13.064 1.00 98.12 94 THR A N 1
ATOM 698 C CA . THR A 1 94 ? -1.748 -0.105 13.780 1.00 98.12 94 THR A CA 1
ATOM 699 C C . THR A 1 94 ? -2.608 1.1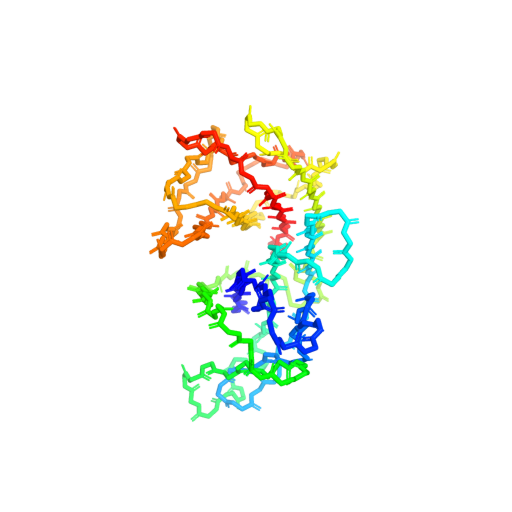40 13.895 1.00 98.12 94 THR A C 1
ATOM 701 O O . THR A 1 94 ? -2.235 2.103 14.565 1.00 98.12 94 THR A O 1
ATOM 704 N N . LEU A 1 95 ? -3.768 1.105 13.256 1.00 98.00 95 LEU A N 1
ATOM 705 C CA . LEU A 1 95 ? -4.788 2.136 13.347 1.00 98.00 95 LEU A CA 1
ATOM 706 C C . LEU A 1 95 ? -5.751 1.810 14.485 1.00 98.00 95 LEU A C 1
ATOM 708 O O . LEU A 1 95 ? -5.903 0.655 14.887 1.00 98.00 95 LEU A O 1
ATOM 712 N N . LYS A 1 96 ? -6.405 2.841 15.009 1.00 97.38 96 LYS A N 1
ATOM 713 C CA . LYS A 1 96 ? -7.466 2.730 16.010 1.00 97.38 96 LYS A CA 1
ATOM 714 C C . LYS A 1 96 ? -8.730 3.384 15.475 1.00 97.38 96 LYS A C 1
ATOM 716 O O . LYS A 1 96 ? -8.647 4.210 14.575 1.00 97.38 96 LYS A O 1
ATOM 721 N N . ASP A 1 97 ? -9.848 3.038 16.098 1.00 97.06 97 ASP A N 1
ATOM 722 C CA . ASP A 1 97 ? -11.170 3.557 15.766 1.00 97.06 97 ASP A CA 1
ATOM 723 C C . ASP A 1 97 ? -11.509 3.271 14.292 1.00 97.06 97 ASP A C 1
ATOM 725 O O . ASP A 1 97 ? -11.815 4.174 13.535 1.00 97.06 97 ASP A O 1
ATOM 729 N N . VAL A 1 98 ? -11.406 1.998 13.887 1.00 98.38 98 VAL A N 1
ATOM 730 C CA . VAL A 1 98 ? -11.696 1.511 12.522 1.00 98.38 98 VAL A CA 1
ATOM 731 C C . VAL A 1 98 ? -12.955 0.639 12.521 1.00 98.38 98 VAL A C 1
ATOM 733 O O . VAL A 1 98 ? -13.139 -0.152 13.460 1.00 98.38 98 VAL A O 1
ATOM 736 N N . ASP A 1 99 ? -13.786 0.731 11.478 1.00 98.44 99 ASP A N 1
ATOM 737 C CA . ASP A 1 99 ? -14.905 -0.197 11.259 1.00 98.44 99 ASP A CA 1
ATOM 738 C C . ASP A 1 99 ? -14.385 -1.636 11.114 1.00 98.44 99 ASP A C 1
ATOM 740 O O . ASP A 1 99 ? -13.484 -1.922 10.334 1.00 98.44 99 ASP A O 1
ATOM 744 N N . GLN A 1 100 ? -14.936 -2.559 11.899 1.00 97.94 100 GLN A N 1
ATOM 745 C CA . GLN A 1 100 ? -14.535 -3.970 11.896 1.00 97.94 100 GLN A CA 1
ATOM 746 C C . GLN A 1 100 ? -15.449 -4.848 11.036 1.00 97.94 100 GLN A C 1
ATOM 748 O O . GLN A 1 100 ? -15.157 -6.026 10.856 1.00 97.94 100 GLN A O 1
ATOM 753 N N . VAL A 1 101 ? -16.556 -4.305 10.524 1.00 97.88 101 VAL A N 1
ATOM 754 C CA . VAL A 1 101 ? -17.469 -5.018 9.624 1.00 97.88 101 VAL A CA 1
ATOM 755 C C . VAL A 1 101 ? -17.007 -4.868 8.180 1.00 97.88 101 VAL A C 1
ATOM 757 O O . VAL A 1 101 ? -17.023 -5.838 7.423 1.00 97.88 101 VAL A O 1
ATOM 760 N N . SER A 1 102 ? -16.582 -3.671 7.780 1.00 97.56 102 SER A N 1
ATOM 761 C CA . SER A 1 102 ? -16.014 -3.406 6.458 1.00 97.56 102 SER A CA 1
ATOM 762 C C . SER A 1 102 ? -14.820 -2.456 6.578 1.00 97.56 102 SER A C 1
ATOM 764 O O . SER A 1 102 ? -14.935 -1.288 6.224 1.00 97.56 102 SER A O 1
ATOM 766 N N . PRO A 1 103 ? -13.654 -2.936 7.062 1.00 98.19 103 PRO A N 1
ATOM 767 C CA . PRO A 1 103 ? -12.503 -2.068 7.313 1.00 98.19 103 PRO A CA 1
ATOM 768 C C . PRO A 1 103 ? -11.976 -1.376 6.059 1.00 98.19 103 PRO A C 1
ATOM 770 O O . PRO A 1 103 ? -11.458 -0.269 6.147 1.00 98.19 103 PRO A O 1
ATOM 773 N N . ILE A 1 104 ? -12.094 -2.030 4.901 1.00 98.56 104 ILE A N 1
ATOM 774 C CA . ILE A 1 104 ? -11.661 -1.499 3.610 1.00 98.56 104 ILE A CA 1
ATOM 775 C C . ILE A 1 104 ? -12.877 -0.931 2.877 1.00 98.56 104 ILE A C 1
ATOM 777 O O . ILE A 1 104 ? -13.782 -1.683 2.514 1.00 98.56 104 ILE A O 1
ATOM 781 N N . GLY A 1 105 ? -12.902 0.387 2.678 1.00 97.88 105 GLY A N 1
ATOM 782 C CA . GLY A 1 105 ? -13.999 1.091 2.010 1.00 97.88 105 GLY A CA 1
ATOM 783 C C . GLY A 1 105 ? -13.831 1.195 0.500 1.00 97.88 105 GLY A C 1
ATOM 784 O O . GLY A 1 105 ? -14.797 1.027 -0.241 1.00 97.88 105 GLY A O 1
ATOM 785 N N . ASP A 1 106 ? -12.605 1.448 0.047 1.00 98.62 106 ASP A N 1
ATOM 786 C CA . ASP A 1 106 ? -12.266 1.567 -1.371 1.00 98.62 106 ASP A CA 1
ATOM 787 C C . ASP A 1 106 ? -10.774 1.279 -1.589 1.00 98.62 106 ASP A C 1
ATOM 789 O O . ASP A 1 106 ? -9.962 1.379 -0.663 1.00 98.62 106 ASP A O 1
ATOM 793 N N . SER A 1 107 ? -10.392 0.935 -2.814 1.00 98.69 107 SER A N 1
ATOM 794 C CA . SER A 1 107 ? -8.993 0.753 -3.195 1.00 98.69 107 SER A CA 1
ATOM 795 C C . SER A 1 107 ? -8.774 1.086 -4.666 1.00 98.69 107 SER A C 1
ATOM 797 O O . SER A 1 107 ? -9.662 0.930 -5.503 1.00 98.69 107 SER A O 1
ATOM 799 N N . SER A 1 108 ? -7.575 1.553 -4.994 1.00 98.75 108 SER A N 1
ATOM 800 C CA . SER A 1 108 ? -7.197 1.840 -6.373 1.00 98.75 108 SER A CA 1
ATOM 801 C C . SER A 1 108 ? -5.711 1.617 -6.574 1.00 98.75 108 SER A C 1
ATOM 803 O O . SER A 1 108 ? -4.905 1.845 -5.670 1.00 98.75 108 SER A O 1
ATOM 805 N N . THR A 1 109 ? -5.344 1.178 -7.771 1.00 98.75 109 THR A N 1
ATOM 806 C CA . THR A 1 109 ? -3.960 0.894 -8.139 1.00 98.75 109 THR A CA 1
ATOM 807 C C . THR A 1 109 ? -3.614 1.527 -9.478 1.00 98.75 109 THR A C 1
ATOM 809 O O . THR A 1 109 ? -4.490 1.945 -10.245 1.00 98.75 109 THR A O 1
ATOM 812 N N . ASN A 1 110 ? -2.321 1.657 -9.755 1.00 98.38 110 ASN A N 1
ATOM 813 C CA . ASN A 1 110 ? -1.811 1.967 -11.081 1.00 98.38 110 ASN A CA 1
ATOM 814 C C . ASN A 1 110 ? -0.388 1.427 -11.243 1.00 98.38 110 ASN A C 1
ATOM 816 O O . ASN A 1 110 ? 0.333 1.217 -10.269 1.00 98.38 110 ASN A O 1
ATOM 820 N N . SER A 1 111 ? 0.020 1.256 -12.492 1.00 97.12 111 SER A N 1
ATOM 821 C CA . SER A 1 111 ? 1.350 0.812 -12.879 1.00 97.12 111 SER A CA 1
ATOM 822 C C . SER A 1 111 ? 1.822 1.567 -14.112 1.00 97.12 111 SER A C 1
ATOM 824 O O . SER A 1 111 ? 1.038 1.838 -15.023 1.00 97.12 111 SER A O 1
ATOM 826 N N . THR A 1 112 ? 3.110 1.859 -14.199 1.00 94.81 112 THR A N 1
ATOM 827 C CA . THR A 1 112 ? 3.708 2.514 -15.362 1.00 94.81 112 THR A CA 1
ATOM 828 C C . THR A 1 112 ? 5.170 2.128 -15.500 1.00 94.81 112 THR A C 1
ATOM 830 O O . THR A 1 112 ? 5.827 1.777 -14.531 1.00 94.81 112 THR A O 1
ATOM 833 N N . THR A 1 113 ? 5.721 2.230 -16.702 1.00 91.31 113 THR A N 1
ATOM 834 C CA . THR A 1 113 ? 7.168 2.109 -16.912 1.00 91.31 113 THR A CA 1
ATOM 835 C C . THR A 1 113 ? 7.852 3.464 -17.076 1.00 91.31 113 THR A C 1
ATOM 837 O O . THR A 1 113 ? 9.070 3.488 -17.212 1.00 91.31 113 THR A O 1
ATOM 840 N N . THR A 1 114 ? 7.099 4.574 -17.116 1.00 86.69 114 THR A N 1
ATOM 841 C CA . THR A 1 114 ? 7.640 5.890 -17.512 1.00 86.69 114 THR A CA 1
ATOM 842 C C . THR A 1 114 ? 7.036 7.116 -16.814 1.00 86.69 114 THR A C 1
ATOM 844 O O . THR A 1 114 ? 7.634 8.185 -16.903 1.00 86.69 114 THR A O 1
ATOM 847 N N . ALA A 1 115 ? 5.837 7.046 -16.222 1.00 90.56 115 ALA A N 1
ATOM 848 C CA . ALA A 1 115 ? 5.119 8.247 -15.770 1.00 90.56 115 ALA A CA 1
ATOM 849 C C . ALA A 1 115 ? 5.496 8.699 -14.345 1.00 90.56 115 ALA A C 1
ATOM 851 O O . ALA A 1 115 ? 5.283 7.953 -13.398 1.00 90.56 115 ALA A O 1
ATOM 852 N N . ASN A 1 116 ? 5.955 9.953 -14.204 1.00 94.31 116 ASN A N 1
ATOM 853 C CA . ASN A 1 116 ? 6.295 10.616 -12.936 1.00 94.31 116 ASN A CA 1
ATOM 854 C C . ASN A 1 116 ? 5.548 11.950 -12.780 1.00 94.31 116 ASN A C 1
ATOM 856 O O . ASN A 1 116 ? 5.673 12.784 -13.684 1.00 94.31 116 ASN A O 1
ATOM 860 N N . PRO A 1 117 ? 4.851 12.230 -11.666 1.00 95.94 117 PRO A N 1
ATOM 861 C CA . PRO A 1 117 ? 4.521 11.321 -10.565 1.00 95.94 117 PRO A CA 1
ATOM 862 C C . PRO A 1 117 ? 3.611 10.172 -11.015 1.00 95.94 117 PRO A C 1
ATOM 864 O O . PRO A 1 117 ? 2.858 10.314 -11.983 1.00 95.94 117 PRO A O 1
ATOM 867 N N . ILE A 1 118 ? 3.639 9.060 -10.281 1.00 97.19 118 ILE A N 1
ATOM 868 C CA . ILE A 1 118 ? 2.633 8.006 -10.421 1.00 97.19 118 ILE A CA 1
ATOM 869 C C . ILE A 1 118 ? 1.414 8.350 -9.555 1.00 97.19 118 ILE A C 1
ATOM 871 O O . ILE A 1 118 ? 1.544 8.868 -8.449 1.00 97.19 118 ILE A O 1
ATOM 875 N N . GLN A 1 119 ? 0.213 8.087 -10.062 1.00 97.88 119 GLN A N 1
ATOM 876 C CA . GLN A 1 119 ? -1.058 8.354 -9.387 1.00 97.88 119 GLN A CA 1
ATOM 877 C C . GLN A 1 119 ? -1.982 7.153 -9.568 1.00 97.88 119 GLN A C 1
ATOM 879 O O . GLN A 1 119 ? -1.949 6.521 -10.625 1.00 97.88 119 GLN A O 1
ATOM 884 N N . VAL A 1 120 ? -2.806 6.839 -8.568 1.00 98.50 120 VAL A N 1
ATOM 885 C CA . VAL A 1 120 ? -3.803 5.762 -8.692 1.00 98.50 120 VAL A CA 1
ATOM 886 C C . VAL A 1 120 ? -4.797 6.039 -9.833 1.00 98.50 120 VAL A C 1
ATOM 888 O O . VAL A 1 120 ? -5.118 7.193 -10.140 1.00 98.50 120 VAL A O 1
ATOM 891 N N . SER A 1 121 ? -5.269 4.980 -10.496 1.00 97.88 121 SER A N 1
ATOM 892 C CA . SER A 1 121 ? -6.028 5.091 -11.752 1.00 97.88 121 SER A CA 1
ATOM 893 C C . SER A 1 121 ? -7.436 5.668 -11.576 1.00 97.88 121 SER A C 1
ATOM 895 O O . SER A 1 121 ? -7.934 6.367 -12.460 1.00 97.88 121 SER A O 1
ATOM 897 N N . SER A 1 122 ? -8.055 5.431 -10.421 1.00 98.06 122 SER A N 1
ATOM 898 C CA . SER A 1 122 ? -9.350 5.980 -10.020 1.00 98.06 122 SER A CA 1
ATOM 899 C C . SER A 1 122 ? -9.237 6.710 -8.685 1.00 98.06 122 SER A C 1
ATOM 901 O O . SER A 1 122 ? -8.430 6.352 -7.830 1.00 98.06 122 SER A O 1
ATOM 903 N N . ALA A 1 123 ? -10.051 7.749 -8.495 1.00 98.38 123 ALA A N 1
ATOM 904 C CA . ALA A 1 123 ? -10.190 8.356 -7.179 1.00 98.38 123 ALA A CA 1
ATOM 905 C C . ALA A 1 123 ? -10.948 7.404 -6.239 1.00 98.38 123 ALA A C 1
ATOM 907 O O . ALA A 1 123 ? -11.938 6.799 -6.649 1.00 98.38 123 ALA A O 1
ATOM 908 N N . LEU A 1 124 ? -10.482 7.305 -4.998 1.00 98.69 124 LEU A N 1
ATOM 909 C CA . LEU A 1 124 ? -11.097 6.545 -3.920 1.00 98.69 124 LEU A CA 1
ATOM 910 C C . LEU A 1 124 ? -12.213 7.373 -3.294 1.00 98.69 124 LEU A C 1
ATOM 912 O O . LEU A 1 124 ? -12.018 8.558 -3.013 1.00 98.69 124 LEU A O 1
ATOM 916 N N . SER A 1 125 ? -13.351 6.750 -3.025 1.00 98.50 125 SER A N 1
ATOM 917 C CA . SER A 1 125 ? -14.404 7.328 -2.193 1.00 98.50 125 SER A CA 1
ATOM 918 C C . SER A 1 125 ? -13.983 7.276 -0.726 1.00 98.50 125 SER A C 1
ATOM 920 O O . SER A 1 125 ? -13.553 6.231 -0.247 1.00 98.50 125 SER A O 1
ATOM 922 N N . VAL A 1 126 ? -14.113 8.395 -0.011 1.00 98.69 126 VAL A N 1
ATOM 923 C CA . VAL A 1 126 ? -13.745 8.486 1.409 1.00 98.69 126 VAL A CA 1
ATOM 924 C C . VAL A 1 126 ? -14.828 9.177 2.233 1.00 98.69 126 VAL A C 1
ATOM 926 O O . VAL A 1 126 ? -15.408 10.194 1.833 1.00 98.69 126 VAL A O 1
ATOM 929 N N . GLY A 1 127 ? -15.087 8.633 3.412 1.00 98.50 127 GLY A N 1
ATOM 930 C CA . GLY A 1 127 ? -15.886 9.211 4.479 1.00 98.50 127 GLY A CA 1
ATOM 931 C C . GLY A 1 127 ? -15.080 10.151 5.374 1.00 98.50 127 GLY A C 1
ATOM 932 O O . GLY A 1 127 ? -13.852 10.187 5.371 1.00 98.50 127 GLY A O 1
ATOM 933 N N . GLN A 1 128 ? -15.789 10.955 6.164 1.00 98.12 128 GLN A N 1
ATOM 934 C CA . GLN A 1 128 ? -15.150 11.730 7.222 1.00 98.12 128 GLN A CA 1
ATOM 935 C C . GLN A 1 128 ? -14.665 10.783 8.324 1.00 98.12 128 GLN A C 1
ATOM 937 O O . GLN A 1 128 ? -15.439 9.973 8.819 1.00 98.12 128 GLN A O 1
ATOM 942 N N . GLY A 1 129 ? -13.419 10.952 8.757 1.00 97.94 129 GLY A N 1
ATOM 943 C CA . GLY A 1 129 ? -12.772 10.105 9.755 1.00 97.94 129 GLY A CA 1
ATOM 944 C C . GLY A 1 129 ? -11.952 8.971 9.148 1.00 97.94 129 GLY A C 1
ATOM 945 O O . GLY A 1 129 ? -11.075 8.458 9.840 1.00 97.94 129 GLY A O 1
ATOM 946 N N . ASP A 1 130 ? -12.191 8.623 7.880 1.00 98.62 130 ASP A N 1
ATOM 947 C CA . ASP A 1 130 ? -11.449 7.576 7.182 1.00 98.62 130 ASP A CA 1
ATOM 948 C C . ASP A 1 130 ? -9.947 7.863 7.147 1.00 98.62 130 ASP A C 1
ATOM 950 O O . ASP A 1 130 ? -9.469 8.987 7.358 1.00 98.62 130 ASP A O 1
ATOM 954 N N . PHE A 1 131 ? -9.184 6.827 6.827 1.00 98.12 131 PHE A N 1
ATOM 955 C CA . PHE A 1 131 ? -7.742 6.907 6.683 1.00 98.12 131 PHE A CA 1
ATOM 956 C C . PHE A 1 131 ? -7.317 6.320 5.342 1.00 98.12 131 PHE A C 1
ATOM 958 O O . PHE A 1 131 ? -7.656 5.186 5.029 1.00 98.12 131 PHE A O 1
ATOM 965 N N . VAL A 1 132 ? -6.559 7.067 4.542 1.00 98.62 132 VAL A N 1
ATOM 966 C CA . VAL A 1 132 ? -5.999 6.551 3.287 1.00 98.62 132 VAL A CA 1
ATOM 967 C C . VAL A 1 132 ? -4.555 6.141 3.526 1.00 98.62 132 VAL A C 1
ATOM 969 O O . VAL A 1 132 ? -3.765 6.944 4.026 1.00 98.62 132 VAL A O 1
ATOM 972 N N . VAL A 1 133 ? -4.211 4.911 3.148 1.00 98.62 133 VAL A N 1
ATOM 973 C CA . VAL A 1 133 ? -2.838 4.384 3.132 1.00 98.62 133 VAL A CA 1
ATOM 974 C C . VAL A 1 133 ? -2.417 4.174 1.687 1.00 98.62 133 VAL A C 1
ATOM 976 O O . VAL A 1 133 ? -3.195 3.677 0.878 1.00 98.62 133 VAL A O 1
ATOM 979 N N . VAL A 1 134 ? -1.187 4.558 1.370 1.00 98.75 134 VAL A N 1
ATOM 980 C CA . VAL A 1 134 ? -0.598 4.508 0.033 1.00 98.75 134 VAL A CA 1
ATOM 981 C C . VAL A 1 134 ? 0.713 3.745 0.115 1.00 98.75 134 VAL A C 1
ATOM 983 O O . VAL A 1 134 ? 1.488 3.944 1.051 1.00 98.75 134 VAL A O 1
ATOM 986 N N . SER A 1 135 ? 0.986 2.918 -0.886 1.00 98.56 135 SER A N 1
ATOM 987 C CA . SER A 1 135 ? 2.306 2.344 -1.112 1.00 98.56 135 SER A CA 1
ATOM 988 C C . SER A 1 135 ? 2.693 2.504 -2.572 1.00 98.56 135 SER A C 1
ATOM 990 O O . SER A 1 135 ? 1.863 2.300 -3.457 1.00 98.56 135 SER A O 1
ATOM 992 N N . ALA A 1 136 ? 3.948 2.866 -2.81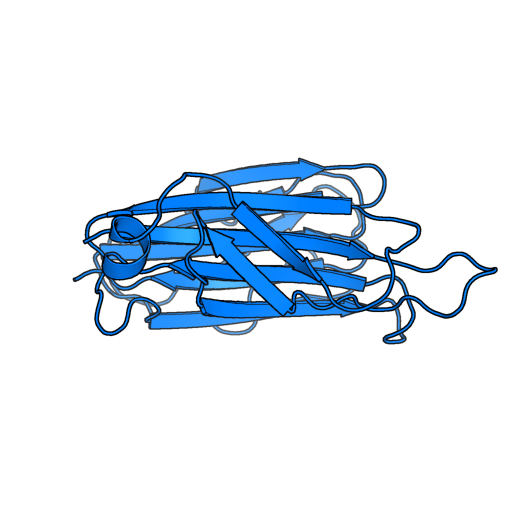5 1.00 98.25 136 ALA A N 1
ATOM 993 C CA . ALA A 1 136 ? 4.539 2.868 -4.140 1.00 98.25 136 ALA A CA 1
ATOM 994 C C . ALA A 1 136 ? 5.921 2.222 -4.102 1.00 98.25 136 ALA A C 1
ATOM 996 O O . ALA A 1 136 ? 6.635 2.332 -3.106 1.00 98.25 136 ALA A O 1
ATOM 997 N N . ILE A 1 137 ? 6.295 1.569 -5.195 1.00 97.06 137 ILE A N 1
ATOM 998 C CA . ILE A 1 137 ? 7.638 1.027 -5.405 1.00 97.06 137 ILE A CA 1
ATOM 999 C C . ILE A 1 137 ? 8.090 1.355 -6.825 1.00 97.06 137 ILE A C 1
ATOM 1001 O O . ILE A 1 137 ? 7.265 1.460 -7.736 1.00 97.06 137 ILE A O 1
ATOM 1005 N N . ALA A 1 138 ? 9.385 1.603 -6.987 1.00 95.38 138 ALA A N 1
ATOM 1006 C CA . ALA A 1 138 ? 10.047 1.781 -8.270 1.00 95.38 138 ALA A CA 1
ATOM 1007 C C . ALA A 1 138 ? 11.232 0.831 -8.392 1.00 95.38 138 ALA A C 1
ATOM 1009 O O . ALA A 1 138 ? 12.030 0.760 -7.458 1.00 95.38 138 ALA A O 1
ATOM 1010 N N . GLY A 1 139 ? 11.426 0.266 -9.582 1.00 93.00 139 GLY A N 1
ATOM 1011 C CA . GLY A 1 139 ? 12.628 -0.481 -9.963 1.00 93.00 139 GLY A CA 1
ATOM 1012 C C . GLY A 1 139 ? 13.813 0.435 -10.275 1.00 93.00 139 GLY A C 1
ATOM 1013 O O . GLY A 1 139 ? 14.413 0.382 -11.356 1.00 93.00 139 GLY A O 1
ATOM 1014 N N . THR A 1 140 ? 14.052 1.418 -9.406 1.00 92.19 140 THR A N 1
ATOM 1015 C CA . THR A 1 140 ? 15.222 2.303 -9.405 1.00 92.19 140 THR A CA 1
ATOM 1016 C C . THR A 1 140 ? 15.468 2.786 -7.974 1.00 92.19 140 THR A C 1
ATOM 1018 O O . THR A 1 140 ? 14.519 3.180 -7.304 1.00 92.19 140 THR A O 1
ATOM 1021 N N . ALA A 1 141 ? 16.723 2.811 -7.517 1.00 93.31 141 ALA A N 1
ATOM 1022 C CA . ALA A 1 141 ? 17.084 3.429 -6.241 1.00 93.31 141 ALA A CA 1
ATOM 1023 C C . ALA A 1 141 ? 16.896 4.959 -6.278 1.00 93.31 141 ALA A C 1
ATOM 1025 O O . ALA A 1 141 ? 17.233 5.621 -7.263 1.00 93.31 141 ALA A O 1
ATOM 1026 N N . GLY A 1 142 ? 16.376 5.526 -5.195 1.00 94.81 142 GLY A N 1
ATOM 1027 C CA . GLY A 1 142 ? 15.960 6.926 -5.100 1.00 94.81 142 GLY A CA 1
ATOM 1028 C C . GLY A 1 142 ? 15.049 7.154 -3.899 1.00 94.81 142 GLY A C 1
ATOM 1029 O O . GLY A 1 142 ? 15.098 6.384 -2.938 1.00 94.81 142 GLY A O 1
ATOM 1030 N N . SER A 1 143 ? 14.217 8.189 -3.969 1.00 96.62 143 SER A N 1
ATOM 1031 C CA . SER A 1 143 ? 13.308 8.614 -2.903 1.00 96.62 143 SER A CA 1
ATOM 1032 C C . SER A 1 143 ? 11.960 9.057 -3.468 1.00 96.62 143 SER A C 1
ATOM 1034 O O . SER A 1 143 ? 11.862 9.572 -4.590 1.00 96.62 143 SER A O 1
ATOM 1036 N N . TYR A 1 144 ? 10.905 8.857 -2.682 1.00 97.50 144 TYR A N 1
ATOM 1037 C CA . TYR A 1 144 ? 9.569 9.329 -3.019 1.00 97.50 144 TYR A CA 1
ATOM 1038 C C . TYR A 1 144 ? 9.206 10.608 -2.263 1.00 97.50 144 TYR A C 1
ATOM 1040 O O . TYR A 1 144 ? 9.682 10.916 -1.182 1.00 97.50 144 TYR A O 1
ATOM 1048 N N . THR A 1 145 ? 8.293 11.379 -2.838 1.00 98.19 145 THR A N 1
ATOM 1049 C CA . THR A 1 145 ? 7.610 12.481 -2.167 1.00 98.19 145 THR A CA 1
ATOM 1050 C C . THR A 1 145 ? 6.111 12.326 -2.402 1.00 98.19 145 THR A C 1
ATOM 1052 O O . THR A 1 145 ? 5.667 12.369 -3.557 1.00 98.19 145 THR A O 1
ATOM 1055 N N . PRO A 1 146 ? 5.301 12.151 -1.345 1.00 98.38 146 PRO A N 1
ATOM 1056 C CA . PRO A 1 146 ? 3.857 12.047 -1.496 1.00 98.38 146 PRO A CA 1
ATOM 1057 C C . PRO A 1 146 ? 3.235 13.329 -2.056 1.00 98.38 146 PRO A C 1
ATOM 1059 O O . PRO A 1 146 ? 3.686 14.444 -1.781 1.00 98.38 146 PRO A O 1
ATOM 1062 N N . GLY A 1 147 ? 2.153 13.175 -2.819 1.00 97.25 147 GLY A N 1
ATOM 1063 C CA . GLY A 1 147 ? 1.336 14.289 -3.290 1.00 97.25 147 GLY A CA 1
ATOM 1064 C C . GLY A 1 147 ? 0.781 15.146 -2.143 1.00 97.25 147 GLY A C 1
ATOM 1065 O O . GLY A 1 147 ? 0.713 14.735 -0.983 1.00 97.25 147 GLY A O 1
ATOM 1066 N N . SER A 1 148 ? 0.360 16.372 -2.462 1.00 93.94 148 SER A N 1
ATOM 1067 C CA . SER A 1 148 ? -0.062 17.349 -1.451 1.00 93.94 148 SER A CA 1
ATOM 1068 C C . SER A 1 148 ? -1.152 16.821 -0.509 1.00 93.94 148 SER A C 1
ATOM 1070 O O . SER A 1 148 ? -2.170 16.285 -0.940 1.00 93.94 148 SER A O 1
ATOM 1072 N N . GLY A 1 149 ? -0.955 17.041 0.793 1.00 96.56 149 GLY A N 1
ATOM 1073 C CA . GLY A 1 149 ? -1.894 16.633 1.841 1.00 96.56 149 GLY A CA 1
ATOM 1074 C C . GLY A 1 149 ? -1.677 15.219 2.383 1.00 96.56 149 GLY A C 1
ATOM 1075 O O . GLY A 1 149 ? -2.340 14.868 3.356 1.00 96.56 149 GLY A O 1
ATOM 1076 N N . TYR A 1 150 ? -0.757 14.442 1.806 1.00 98.44 150 TYR A N 1
ATOM 1077 C CA . TYR A 1 150 ? -0.290 13.176 2.370 1.00 98.44 150 TYR A CA 1
ATOM 1078 C C . TYR A 1 150 ? 0.955 13.401 3.229 1.00 98.44 150 TYR A C 1
ATOM 1080 O O . TYR A 1 150 ? 1.765 14.287 2.963 1.00 98.44 150 TYR A O 1
ATOM 1088 N N . THR A 1 151 ? 1.085 12.600 4.281 1.00 98.38 151 THR A N 1
ATOM 1089 C CA . THR A 1 151 ? 2.291 12.508 5.108 1.00 98.38 151 THR A CA 1
ATOM 1090 C C . THR A 1 151 ? 3.061 11.263 4.702 1.00 98.38 151 THR A C 1
ATOM 1092 O O . THR A 1 151 ? 2.467 10.199 4.541 1.00 98.38 151 THR A O 1
ATOM 1095 N N . GLU A 1 152 ? 4.369 11.392 4.532 1.00 98.06 152 GLU A N 1
ATOM 1096 C CA . GLU A 1 152 ? 5.243 10.249 4.290 1.00 98.06 152 GLU A CA 1
ATOM 1097 C C . GLU A 1 152 ? 5.349 9.367 5.540 1.00 98.06 152 GLU A C 1
ATOM 1099 O O . GLU A 1 152 ? 5.482 9.867 6.658 1.00 98.06 152 GLU A O 1
ATOM 1104 N N . GLY A 1 153 ? 5.253 8.052 5.349 1.00 97.50 153 GLY A N 1
ATOM 1105 C CA . GLY A 1 153 ? 5.419 7.052 6.400 1.00 97.50 153 GLY A CA 1
ATOM 1106 C C . GLY A 1 153 ? 6.821 6.454 6.395 1.00 97.50 153 GLY A C 1
ATOM 1107 O O . GLY A 1 153 ? 7.549 6.554 7.380 1.00 97.50 153 GLY A O 1
ATOM 1108 N N . THR A 1 154 ? 7.198 5.828 5.282 1.00 98.00 154 THR A N 1
ATOM 1109 C CA . THR A 1 154 ? 8.505 5.183 5.098 1.00 98.00 154 THR A CA 1
ATOM 1110 C C . THR A 1 154 ? 9.063 5.514 3.728 1.00 98.00 154 THR A C 1
ATOM 1112 O O . THR A 1 154 ? 8.289 5.567 2.778 1.00 98.00 154 THR A O 1
ATOM 1115 N N . ASP A 1 155 ? 10.386 5.580 3.622 1.00 97.38 155 ASP A N 1
ATOM 1116 C CA . ASP A 1 155 ? 11.118 5.588 2.357 1.00 97.38 155 ASP A CA 1
ATOM 1117 C C . ASP A 1 155 ? 12.311 4.634 2.497 1.00 97.38 155 ASP A C 1
ATOM 1119 O O . ASP A 1 155 ? 13.198 4.841 3.331 1.00 97.38 155 ASP A O 1
ATOM 1123 N N . GLN A 1 156 ? 12.253 3.508 1.790 1.00 97.44 156 GLN A N 1
ATOM 1124 C CA . GLN A 1 156 ? 13.205 2.410 1.887 1.00 97.44 156 GLN A CA 1
ATOM 1125 C C . GLN A 1 156 ? 13.807 2.173 0.510 1.00 97.44 156 GLN A C 1
ATOM 1127 O O . GLN A 1 156 ? 13.108 1.757 -0.407 1.00 97.44 156 GLN A O 1
ATOM 1132 N N . SER A 1 157 ? 15.109 2.404 0.381 1.00 95.06 157 SER A N 1
ATOM 1133 C CA . SER A 1 157 ? 15.847 2.213 -0.864 1.00 95.06 157 SER A CA 1
ATOM 1134 C C . SER A 1 157 ? 16.918 1.143 -0.689 1.00 95.06 157 SER A C 1
ATOM 1136 O O . SER A 1 157 ? 17.551 1.063 0.370 1.00 95.06 157 SER A O 1
ATOM 1138 N N . ALA A 1 158 ? 17.110 0.321 -1.716 1.00 89.81 158 ALA A N 1
ATOM 1139 C CA . ALA A 1 158 ? 18.226 -0.611 -1.809 1.00 89.81 158 ALA A CA 1
ATOM 1140 C C . ALA A 1 158 ? 19.049 -0.311 -3.074 1.00 89.81 158 ALA A C 1
ATOM 1142 O O . ALA A 1 158 ? 19.242 0.858 -3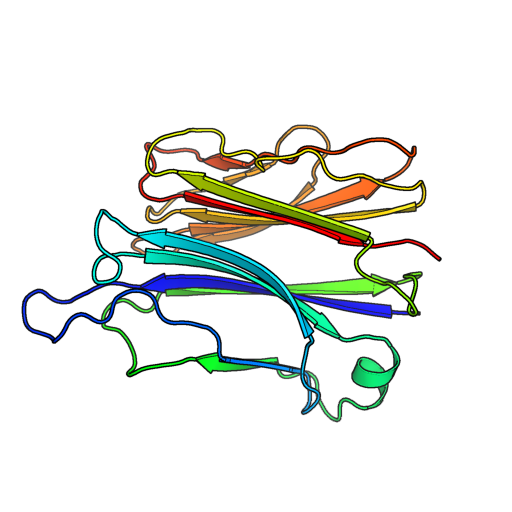.412 1.00 89.81 158 ALA A O 1
ATOM 1143 N N . LEU A 1 159 ? 19.651 -1.317 -3.708 1.00 87.19 159 LEU A N 1
ATOM 1144 C CA . LEU A 1 159 ? 20.574 -1.094 -4.820 1.00 87.19 159 LEU A CA 1
ATOM 1145 C C . LEU A 1 159 ? 19.834 -0.790 -6.119 1.00 87.19 159 LEU A C 1
ATOM 1147 O O . LEU A 1 159 ? 20.288 0.074 -6.876 1.00 87.19 159 LEU A O 1
ATOM 1151 N N . SER A 1 160 ? 18.736 -1.493 -6.382 1.00 88.19 160 SER A N 1
ATOM 1152 C CA . SER A 1 160 ? 18.019 -1.411 -7.653 1.00 88.19 160 SER A CA 1
ATOM 1153 C C . SER A 1 160 ? 16.594 -0.895 -7.527 1.00 88.19 160 SER A C 1
ATOM 1155 O O . SER A 1 160 ? 16.075 -0.424 -8.533 1.00 88.19 160 SER A O 1
ATOM 1157 N N . SER A 1 161 ? 16.019 -0.826 -6.326 1.00 93.38 161 SER A N 1
ATOM 1158 C CA . SER A 1 161 ? 14.655 -0.348 -6.111 1.00 93.38 161 SER A CA 1
ATOM 1159 C C . SER A 1 161 ? 14.467 0.516 -4.857 1.00 93.38 161 SER A C 1
ATOM 1161 O O . SER A 1 161 ? 15.346 0.665 -3.997 1.00 93.38 161 SER A O 1
ATOM 1163 N N . THR A 1 162 ? 13.302 1.160 -4.795 1.00 96.06 162 THR A N 1
ATOM 1164 C CA . THR A 1 162 ? 12.842 1.950 -3.649 1.00 96.06 162 THR A CA 1
ATOM 1165 C C . THR A 1 162 ? 11.350 1.744 -3.442 1.00 96.06 162 THR A C 1
ATOM 1167 O O . THR A 1 162 ? 10.569 1.957 -4.370 1.00 96.06 162 THR A O 1
ATOM 1170 N N . MET A 1 163 ? 10.940 1.438 -2.210 1.00 97.19 163 MET A N 1
ATOM 1171 C CA . MET A 1 163 ? 9.545 1.443 -1.769 1.00 97.19 163 MET A CA 1
ATOM 1172 C C . MET A 1 163 ? 9.306 2.565 -0.759 1.00 97.19 16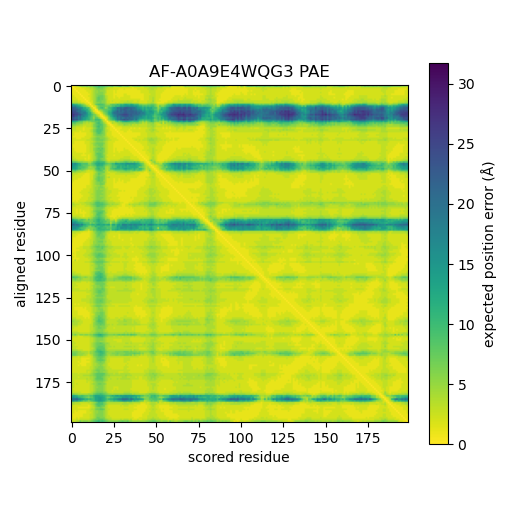3 MET A C 1
ATOM 1174 O O . MET A 1 163 ? 10.030 2.702 0.227 1.00 97.19 163 MET A O 1
ATOM 1178 N N . ALA A 1 164 ? 8.212 3.296 -0.940 1.00 98.25 164 ALA A N 1
ATOM 1179 C CA . ALA A 1 164 ? 7.722 4.243 0.045 1.00 98.25 164 ALA A CA 1
ATOM 1180 C C . ALA A 1 164 ? 6.260 3.993 0.416 1.00 98.25 164 ALA A C 1
ATOM 1182 O O . ALA A 1 164 ? 5.480 3.390 -0.329 1.00 98.25 164 ALA A O 1
ATOM 1183 N N . SER A 1 165 ? 5.884 4.487 1.592 1.00 98.56 165 SER A N 1
ATOM 1184 C CA . SER A 1 165 ? 4.501 4.523 2.056 1.00 98.56 165 SER A CA 1
ATOM 1185 C C . SER A 1 165 ? 4.108 5.940 2.447 1.00 98.56 165 SER A C 1
ATOM 1187 O O . SER A 1 165 ? 4.937 6.737 2.886 1.00 98.56 165 SER A O 1
ATOM 1189 N N . ALA A 1 166 ? 2.829 6.259 2.296 1.00 98.69 166 ALA A N 1
ATOM 1190 C CA . ALA A 1 166 ? 2.269 7.540 2.699 1.00 98.69 166 ALA A CA 1
ATOM 1191 C C . ALA A 1 166 ? 0.859 7.357 3.249 1.00 98.69 166 ALA A C 1
ATOM 1193 O O . ALA A 1 166 ? 0.212 6.334 3.022 1.00 98.69 166 ALA A O 1
ATOM 1194 N N . TYR A 1 167 ? 0.368 8.355 3.972 1.00 98.62 167 TYR A N 1
ATOM 1195 C CA . TYR A 1 167 ? -0.962 8.293 4.553 1.00 98.62 167 TYR A CA 1
ATOM 1196 C C . TYR A 1 167 ? -1.625 9.658 4.702 1.00 98.62 167 TYR A C 1
ATOM 1198 O O . TYR A 1 167 ? -0.969 10.703 4.716 1.00 98.62 167 TYR A O 1
ATOM 1206 N N . LYS A 1 168 ? -2.949 9.641 4.854 1.00 98.38 168 LYS A N 1
ATOM 1207 C CA . LYS A 1 168 ? -3.759 10.833 5.109 1.00 98.38 168 LYS A CA 1
ATOM 1208 C C . LYS A 1 168 ? -4.982 10.494 5.955 1.00 98.38 168 LYS A C 1
ATOM 1210 O O . LYS A 1 168 ? -5.740 9.593 5.618 1.00 98.38 168 LYS A O 1
ATOM 1215 N N . ALA A 1 169 ? -5.200 11.268 7.017 1.00 97.94 169 ALA A N 1
ATOM 1216 C CA . ALA A 1 169 ? -6.463 11.259 7.749 1.00 97.94 169 ALA A CA 1
ATOM 1217 C C . ALA A 1 169 ? -7.490 12.153 7.039 1.00 97.94 169 ALA A C 1
ATOM 1219 O O . ALA A 1 169 ? -7.185 13.295 6.677 1.00 97.94 169 ALA A O 1
ATOM 1220 N N . ILE A 1 170 ? -8.710 11.653 6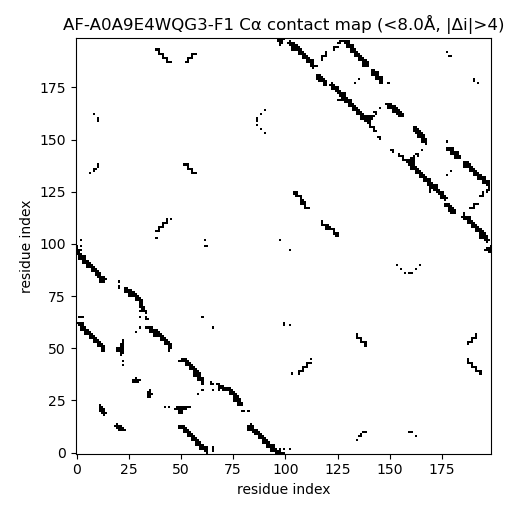.861 1.00 98.38 170 ILE A N 1
ATOM 1221 C CA . ILE A 1 170 ? -9.767 12.340 6.125 1.00 98.38 170 ILE A CA 1
ATOM 1222 C C . ILE A 1 170 ? -10.628 13.155 7.085 1.00 98.38 170 ILE A C 1
ATOM 1224 O O . ILE A 1 170 ? -11.344 12.636 7.933 1.00 98.38 170 ILE A O 1
ATOM 1228 N N . ILE A 1 171 ? -10.566 14.477 6.944 1.00 97.56 171 ILE A N 1
ATOM 1229 C CA . ILE A 1 171 ? -11.321 15.423 7.783 1.00 97.56 171 ILE A CA 1
ATOM 1230 C C . ILE A 1 171 ? -12.687 15.801 7.198 1.00 97.56 171 ILE A C 1
ATOM 1232 O O . ILE A 1 171 ? -13.572 16.217 7.947 1.00 97.56 171 ILE A O 1
ATOM 1236 N N . THR A 1 172 ? -12.868 15.618 5.889 1.00 97.69 172 THR A N 1
ATOM 1237 C CA . THR A 1 172 ? -14.102 15.909 5.151 1.00 97.69 172 THR A CA 1
ATOM 1238 C C . THR A 1 172 ? -14.322 14.808 4.121 1.00 97.69 172 THR A C 1
ATOM 1240 O O . THR A 1 172 ? -13.399 14.502 3.370 1.00 97.69 172 THR A O 1
ATOM 1243 N N . ALA A 1 173 ? -15.530 14.244 4.071 1.00 98.31 173 ALA A N 1
ATOM 1244 C CA . ALA A 1 173 ? -15.891 13.226 3.086 1.00 98.31 173 ALA A CA 1
ATOM 1245 C C . ALA A 1 173 ? -15.770 13.751 1.643 1.00 98.31 173 ALA A C 1
ATOM 1247 O O . ALA A 1 173 ? -15.995 14.937 1.379 1.00 98.31 173 ALA A O 1
ATOM 1248 N N . GLY A 1 174 ? -15.453 12.865 0.703 1.00 98.31 174 GLY A N 1
ATOM 1249 C CA . GLY A 1 174 ? -15.244 13.219 -0.695 1.00 98.31 174 GLY A CA 1
ATOM 1250 C C . GLY A 1 174 ? -14.508 12.127 -1.456 1.00 98.31 174 GLY A C 1
ATOM 1251 O O . GLY A 1 174 ? -14.807 10.944 -1.306 1.00 98.31 174 GLY A O 1
ATOM 1252 N N . THR A 1 175 ? -13.552 12.541 -2.283 1.00 98.38 175 THR A N 1
ATOM 1253 C CA . THR A 1 175 ? -12.711 11.626 -3.054 1.00 98.38 175 THR A CA 1
ATOM 1254 C C . THR A 1 175 ? -11.240 11.969 -2.902 1.00 98.38 175 THR A C 1
ATOM 1256 O O . THR A 1 175 ? -10.879 13.147 -2.913 1.00 98.38 175 THR A O 1
ATOM 1259 N N . GLU A 1 176 ? -10.391 10.953 -2.864 1.00 98.56 176 GLU A N 1
ATOM 1260 C CA . GLU A 1 176 ? -8.937 11.086 -2.813 1.00 98.56 176 GLU A CA 1
ATOM 1261 C C . GLU A 1 176 ? -8.302 10.402 -4.019 1.00 98.56 176 GLU A C 1
ATOM 1263 O O . GLU A 1 176 ? -8.712 9.316 -4.406 1.00 98.56 176 GLU A O 1
ATOM 1268 N N . GLN A 1 177 ? -7.273 11.004 -4.609 1.00 98.12 177 GLN A N 1
ATOM 1269 C CA . GLN A 1 177 ? -6.545 10.377 -5.714 1.00 98.12 177 GLN A CA 1
ATOM 1270 C C . GLN A 1 177 ? -5.035 10.498 -5.479 1.00 98.12 177 GLN A C 1
ATOM 1272 O O . GLN A 1 177 ? -4.391 11.354 -6.092 1.00 98.12 177 GLN A O 1
ATOM 1277 N N . PRO A 1 178 ? -4.483 9.695 -4.547 1.00 98.31 178 PRO A N 1
ATOM 1278 C CA . PRO A 1 178 ? -3.089 9.788 -4.137 1.00 98.31 178 PRO A CA 1
ATOM 1279 C C . PRO A 1 178 ? -2.107 9.664 -5.297 1.00 98.31 178 PRO A C 1
ATOM 1281 O O . PRO A 1 178 ? -2.309 8.879 -6.228 1.00 98.31 178 PRO A O 1
ATOM 1284 N N . SER A 1 179 ? -1.008 10.402 -5.185 1.00 98.38 179 SER A N 1
ATOM 1285 C CA . SER A 1 179 ? 0.137 10.319 -6.081 1.00 98.38 179 SER A CA 1
ATOM 1286 C C . SER A 1 179 ? 1.445 10.288 -5.298 1.00 98.38 179 SER A C 1
ATOM 1288 O O . SER A 1 179 ? 1.508 10.747 -4.156 1.00 98.38 179 SER A O 1
ATOM 1290 N N . MET A 1 180 ? 2.482 9.740 -5.922 1.00 98.19 180 MET A N 1
ATOM 1291 C CA . MET A 1 180 ? 3.836 9.639 -5.390 1.00 98.19 180 MET A CA 1
ATOM 1292 C C . MET A 1 180 ? 4.807 10.130 -6.472 1.00 98.19 180 MET A C 1
ATOM 1294 O O . MET A 1 180 ? 4.801 9.631 -7.598 1.00 98.19 180 MET A O 1
ATOM 1298 N N . LEU A 1 181 ? 5.599 11.154 -6.155 1.00 97.62 181 LEU A N 1
ATOM 1299 C CA . LEU A 1 181 ? 6.636 11.703 -7.031 1.00 97.62 181 LEU A CA 1
ATOM 1300 C C . LEU A 1 181 ? 7.966 11.024 -6.720 1.00 97.62 181 LEU A C 1
ATOM 1302 O O . LEU A 1 181 ? 8.363 11.015 -5.564 1.00 97.62 181 LEU A O 1
ATOM 1306 N N . PHE A 1 182 ? 8.662 10.514 -7.728 1.00 96.81 182 PHE A N 1
ATOM 1307 C CA . PHE A 1 182 ? 10.004 9.952 -7.568 1.00 96.81 182 PHE A CA 1
ATOM 1308 C C . PHE A 1 182 ? 11.078 10.970 -7.977 1.00 96.81 182 PHE A C 1
ATOM 1310 O O . PHE A 1 182 ? 10.868 11.741 -8.917 1.00 96.81 182 PHE A O 1
ATOM 1317 N N . ASP A 1 183 ? 12.223 10.996 -7.302 1.00 93.88 183 ASP A N 1
ATOM 1318 C CA . ASP A 1 183 ? 13.281 12.002 -7.501 1.00 93.88 183 ASP A CA 1
ATOM 1319 C C . ASP A 1 183 ? 14.179 11.775 -8.739 1.00 93.88 183 ASP A C 1
ATOM 1321 O O . ASP A 1 183 ? 14.870 12.700 -9.177 1.00 93.88 183 ASP A O 1
ATOM 1325 N N . PHE A 1 184 ? 14.117 10.594 -9.365 1.00 85.19 184 PHE A N 1
ATOM 1326 C CA . PHE A 1 184 ? 14.899 10.239 -10.558 1.00 85.19 184 PHE A CA 1
ATOM 1327 C C . PHE A 1 184 ? 14.058 9.866 -11.790 1.00 85.19 184 PHE A C 1
ATOM 1329 O O . PHE A 1 184 ? 12.827 9.808 -11.776 1.00 85.19 184 PHE A O 1
ATOM 1336 N N . THR A 1 185 ? 14.757 9.606 -12.905 1.00 78.94 185 THR A N 1
ATOM 1337 C CA . THR A 1 185 ? 14.153 8.937 -14.065 1.00 78.94 185 THR A CA 1
ATOM 1338 C C . THR A 1 185 ? 13.854 7.500 -13.679 1.00 78.94 185 THR A C 1
ATOM 1340 O O . THR A 1 185 ? 14.759 6.699 -13.475 1.00 78.94 185 THR A O 1
ATOM 1343 N N . MET A 1 186 ? 12.573 7.203 -13.566 1.00 79.94 186 MET A N 1
ATOM 1344 C CA . MET A 1 186 ? 12.088 5.917 -13.105 1.00 79.94 186 MET A CA 1
ATOM 1345 C C . MET A 1 186 ? 12.128 4.826 -14.168 1.00 79.94 186 MET A C 1
ATOM 1347 O O . MET A 1 186 ? 11.950 5.079 -15.363 1.00 79.94 186 MET A O 1
ATOM 1351 N N . GLN A 1 187 ? 12.230 3.595 -13.688 1.00 81.88 187 GLN A N 1
ATOM 1352 C CA . GLN A 1 187 ? 11.793 2.401 -14.392 1.00 81.88 187 GLN A CA 1
ATOM 1353 C C . GLN A 1 187 ? 10.757 1.699 -13.520 1.00 81.88 187 GLN A C 1
ATOM 1355 O O . GLN A 1 187 ? 10.938 1.667 -12.309 1.00 81.88 187 GLN A O 1
ATOM 1360 N N . ARG A 1 188 ? 9.693 1.165 -14.142 1.00 91.38 188 ARG A N 1
ATOM 1361 C CA . ARG A 1 188 ? 8.700 0.275 -13.506 1.00 91.38 188 ARG A CA 1
ATOM 1362 C C . ARG A 1 188 ? 8.219 0.768 -12.134 1.00 91.38 188 ARG A C 1
ATOM 1364 O O . ARG A 1 188 ? 8.764 0.426 -11.095 1.00 91.38 188 ARG A O 1
ATOM 1371 N N . GLN A 1 189 ? 7.177 1.582 -12.140 1.00 95.06 189 GLN A N 1
ATOM 1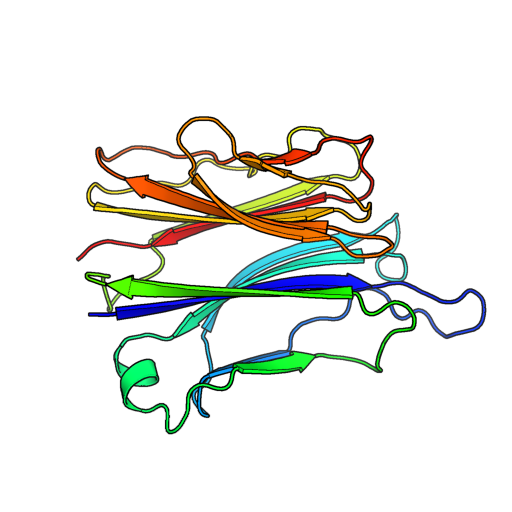372 C CA . GLN A 1 189 ? 6.536 2.039 -10.920 1.00 95.06 189 GLN A CA 1
ATOM 1373 C C . GLN A 1 189 ? 5.162 1.438 -10.769 1.00 95.06 189 GLN A C 1
ATOM 1375 O O . GLN A 1 189 ? 4.393 1.360 -11.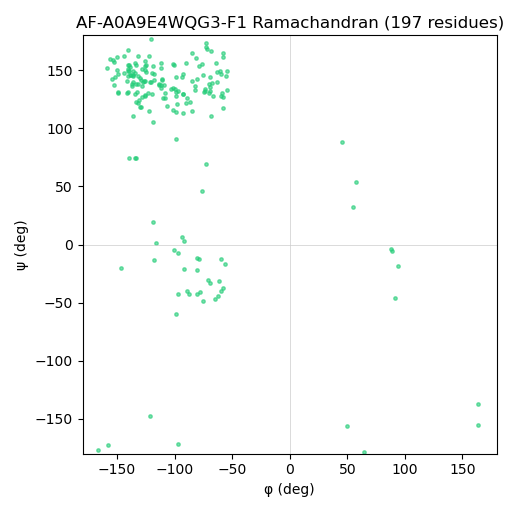731 1.00 95.06 189 GLN A O 1
ATOM 1380 N N . VAL A 1 190 ? 4.834 1.099 -9.534 1.00 97.62 190 VAL A N 1
ATOM 1381 C CA . VAL A 1 190 ? 3.473 0.775 -9.143 1.00 97.62 190 VAL A CA 1
ATOM 1382 C C . VAL A 1 190 ? 3.075 1.588 -7.927 1.00 97.62 190 VAL A C 1
ATOM 1384 O O . VAL A 1 190 ? 3.911 1.977 -7.114 1.00 97.62 190 VAL A O 1
ATOM 1387 N N . ILE A 1 191 ? 1.781 1.860 -7.827 1.00 98.69 191 ILE A N 1
ATOM 1388 C CA . ILE A 1 191 ? 1.155 2.521 -6.690 1.00 98.69 191 ILE A CA 1
ATOM 1389 C C . ILE A 1 191 ? -0.143 1.797 -6.369 1.00 98.69 191 ILE A C 1
ATOM 1391 O O . ILE A 1 191 ? -0.919 1.460 -7.266 1.00 98.69 191 ILE A O 1
ATOM 1395 N N . LEU A 1 192 ? -0.406 1.608 -5.085 1.00 98.69 192 LEU A N 1
ATOM 1396 C CA . LEU A 1 192 ? -1.723 1.277 -4.570 1.00 98.69 192 LEU A CA 1
ATOM 1397 C C . LEU A 1 192 ? -2.112 2.271 -3.488 1.00 98.69 192 LEU A C 1
ATOM 1399 O O . LEU A 1 192 ? -1.261 2.841 -2.800 1.00 98.69 192 LEU A O 1
ATOM 1403 N N . ALA A 1 193 ? -3.411 2.453 -3.325 1.00 98.75 193 ALA A N 1
ATOM 1404 C CA . ALA A 1 193 ? -3.977 3.123 -2.178 1.00 98.75 193 ALA A CA 1
ATOM 1405 C C . ALA A 1 193 ? -5.239 2.409 -1.714 1.00 98.75 193 ALA A C 1
ATOM 1407 O O . ALA A 1 193 ? -5.977 1.834 -2.517 1.00 98.75 193 ALA A O 1
ATOM 1408 N N . VAL A 1 194 ? -5.484 2.479 -0.412 1.00 98.81 194 VAL A N 1
ATOM 1409 C CA . VAL A 1 194 ? -6.634 1.869 0.247 1.00 98.81 194 VAL A CA 1
ATOM 1410 C C . VAL A 1 194 ? -7.241 2.880 1.214 1.00 98.81 194 VAL A C 1
ATOM 1412 O O . VAL A 1 194 ? -6.522 3.473 2.021 1.00 98.81 194 VAL A O 1
ATOM 1415 N N . ALA A 1 195 ? -8.555 3.075 1.123 1.00 98.69 195 ALA A N 1
ATOM 1416 C CA . ALA A 1 195 ? -9.348 3.833 2.079 1.00 98.69 195 ALA A CA 1
ATOM 1417 C C . ALA A 1 195 ? -9.837 2.894 3.187 1.00 98.69 195 ALA A C 1
ATOM 1419 O O . ALA A 1 195 ? -10.446 1.856 2.921 1.00 98.69 195 ALA A O 1
ATOM 1420 N N . ILE A 1 196 ? -9.545 3.262 4.429 1.00 98.75 196 ILE A N 1
ATOM 1421 C CA . ILE A 1 196 ? -9.873 2.507 5.632 1.00 98.75 196 ILE A CA 1
ATOM 1422 C C . ILE A 1 196 ? -11.009 3.229 6.342 1.00 98.75 196 ILE A C 1
ATOM 1424 O O . ILE A 1 196 ? -10.849 4.387 6.738 1.00 98.75 196 ILE A O 1
ATOM 1428 N N . ASN A 1 197 ? -12.133 2.535 6.498 1.00 98.69 197 ASN A N 1
ATOM 1429 C CA . ASN A 1 197 ? -13.362 3.105 7.031 1.00 98.69 197 ASN A CA 1
ATOM 1430 C C . ASN A 1 197 ? -13.231 3.416 8.525 1.00 98.69 197 ASN A C 1
ATOM 1432 O O . ASN A 1 197 ? -12.854 2.561 9.337 1.00 98.69 197 ASN A O 1
ATOM 1436 N N . ALA A 1 198 ? -13.605 4.636 8.893 1.00 97.38 198 ALA A N 1
ATOM 1437 C CA . ALA A 1 198 ? -13.932 4.970 10.272 1.00 97.38 198 ALA A CA 1
ATOM 1438 C C . ALA A 1 198 ? -15.235 4.271 10.729 1.00 97.38 198 ALA A C 1
ATOM 1440 O O . ALA A 1 198 ? -15.954 3.717 9.895 1.00 97.38 198 ALA A O 1
ATOM 1441 N N . PRO A 1 199 ? -15.532 4.247 12.043 1.00 93.81 199 PRO A N 1
ATOM 1442 C CA . PRO A 1 199 ? -16.667 3.524 12.616 1.00 93.81 199 PRO A CA 1
ATOM 1443 C C . PRO A 1 199 ? -18.028 4.154 12.303 1.00 93.81 199 PRO A C 1
ATOM 1445 O O . PRO A 1 199 ? -18.087 5.387 12.084 1.00 93.81 199 PRO A O 1
#

Sequence (199 aa):
NRLLVFTVGMENGMEASSPPAGDRDVITVSYGGQSLTMAAEVVVCSGSPNSFCDRTELWYLDETGIQAATGSTFSVTWSGDPPFELEEYFAAVTLKDVDQVSPIGDSSTNSTTTANPIQVSSALSVGQGDFVVVSAIAGTAGSYTPGSGYTEGTDQSALSSTMASAYKAIITAGTEQPSMLFDFTMQRQVILAVAINAP

Nearest PDB structures (foldseek):
  4llf-assembly1_D  TM=3.090E-01  e=3.279E-02  Cucumber necrosis virus
  6bo3-assembly1_A  TM=2.643E-01  e=1.802E-01  Sulfolobus turreted icosahedral virus 1
  6v1v-assembly1_A  TM=2.499E-01  e=2.620E+00  Bacillus thuringiensis
  6qe7-assembly3_C  TM=1.298E-01  e=9.314E-01  Acetivibrio thermocellus
  6v1v-assembly1_B  TM=2.529E-01  e=8.326E+00  Bacillus thuringiensis

Foldseek 3Di:
DKKKKKKKKKKFFDDPPDFQPFDKAWPWKAFLRFTWAWDDKDKDAPPDSSGTMIIMTMTMDAPVRVVVRNHGDMDIDIDDDQGPDTDMDMDMDMDPQFDRVCFFQWKFKDKDFFDFFDKTPDWTWAAAQKKKKKKKKFQAFFFKDKDPQKDWDDWDGDHGMIMTMIMHGHHHTDTGIIIIGTPDGTGMMMMMMTITHGD